Protein AF-A0A8S9BDW7-F1 (afdb_monomer)

Secondary structure (DSSP, 8-state):
--------------------SHHHHHHHHHHHHHHHHHHHHHTTS---PPPPPP----------PPPP---PPPPPPPPPPPPPHHHHHHHHHHHHHHHHHHHHHHHHHHHHHHHHHTT---TTS-HHHHHHHHHHHHHHHHHHHHHIIIIIHHHHTTT-GGG--STT--HHHHHHHHHHHHHHHHHHHHHHHHHTSS---HHHHHHHHHTTHHHHHHHHHHHHHHTSHHHHHHH--HHHHTTS--

Mean predicted aligned error: 14.78 Å

Nearest PDB structures (foldseek):
  8gl3-assembly1_A  TM=3.803E-01  e=4.147E-01  synthetic construct
  8w6e-assembly1_A  TM=3.758E-01  e=6.730E-01  artificial sequences
  8w6f-assembly1_A  TM=3.976E-01  e=1.326E+00  artificial sequences

Solvent-accessible surface area (backbone atoms only — not comparable to full-atom values): 15172 Å² total; per-residue (Å²): 137,83,91,86,83,84,88,86,84,89,83,86,81,87,81,90,72,83,89,82,65,71,76,66,68,62,60,61,50,55,62,55,51,52,53,46,46,50,50,63,64,54,66,79,76,64,84,87,75,79,87,80,82,91,86,83,87,90,87,91,80,92,80,84,92,78,83,85,79,79,82,74,75,82,79,77,76,80,84,75,78,87,72,51,79,68,55,40,51,54,36,24,45,61,17,54,54,49,46,55,56,43,49,54,51,53,52,54,48,49,56,56,50,49,18,28,78,67,70,44,72,60,89,92,47,53,72,70,54,50,46,48,50,55,48,49,50,48,55,51,51,52,52,52,53,48,47,34,65,73,54,47,37,63,58,46,30,76,65,36,73,70,45,30,81,59,102,73,43,15,68,65,67,51,42,50,56,52,36,51,60,29,44,53,57,41,45,53,52,44,50,35,36,72,72,62,80,40,81,86,50,43,67,61,51,40,55,43,44,64,64,23,44,67,54,45,58,50,45,63,49,50,51,32,57,59,36,20,30,82,52,36,57,76,66,46,53,72,73,54,48,75,65,52,93,125

Radius of gyration: 30.37 Å; Cα contacts (8 Å, |Δi|>4): 148; chains: 1; bounding box: 66×52×129 Å

pLDDT: mean 76.82, std 26.73, range [25.77, 98.81]

Foldseek 3Di:
DDDDDDDDDDDDDDDDDDPPDPVVVVVVVVVVLLVVLVVLVCVVPDPDDDDDDDDDDDDDDDDDDDDDDPDDDDDDDDDDDDDDPVLQCLLLVQLVVLLVLLVVLVVLLCQLLVCLVVVHHDPVDDPLRNLVSLLVSLVSVVVVVVCCVVPPLVVCVVFPVLSDDDPPHRPLVVLVVQVVVLSVVLNVVSVCCNVVVDPDDSNSNNSSCVSNVVSSVCNSVVVSVCSHNVNSVVGDDSVVSVVRDD

Sequence (246 aa):
MAELGKEELESVERMDGPASGEAEILGGNEEREEALCDKMKEADLNPKLQPAKEEKPEAEAESKPEPEKKEEAPAADPPLPKLSAADFRVYNSMAEHMNYFHNHFRQTWSTLYTACETNQRPRTLSLRQFIQTGLQFISHLTTHHSIEEAHIFPLLARKMPEFKSGRNAAELLRQHREIHRGMDQFEEYLERCRSGETELQLSVLKTKMDCWGEVLWKHLDQEVRTLGAENMRRYWTIEEMRRMPM

Structure (mmCIF, N/CA/C/O backbone):
data_AF-A0A8S9BDW7-F1
#
_entry.id   AF-A0A8S9BDW7-F1
#
loop_
_atom_site.group_PDB
_atom_site.id
_atom_site.type_symbol
_atom_site.label_atom_id
_atom_site.label_alt_id
_atom_site.label_comp_id
_atom_site.label_asym_id
_atom_site.label_entity_id
_atom_site.label_seq_id
_atom_site.pdbx_PDB_ins_code
_atom_site.Cartn_x
_atom_site.Cartn_y
_atom_site.Cartn_z
_atom_site.occupancy
_atom_site.B_iso_or_equiv
_atom_site.auth_seq_id
_atom_site.auth_comp_id
_atom_site.auth_asym_id
_atom_site.auth_atom_id
_atom_site.pdbx_PDB_model_num
ATOM 1 N N . MET A 1 1 ? -25.251 33.042 74.146 1.00 40.06 1 MET A N 1
ATOM 2 C CA . MET A 1 1 ? -26.376 33.788 73.548 1.00 40.06 1 MET A CA 1
ATOM 3 C C . MET A 1 1 ? -26.790 33.063 72.280 1.00 40.06 1 MET A C 1
ATOM 5 O O . MET A 1 1 ? -25.901 32.723 71.515 1.00 40.06 1 MET A O 1
ATOM 9 N N . ALA A 1 2 ? -28.102 32.877 72.119 1.00 40.53 2 ALA A N 1
ATOM 10 C CA . ALA A 1 2 ? -28.834 32.457 70.918 1.00 40.53 2 ALA A CA 1
ATOM 11 C C . ALA A 1 2 ? -28.734 30.981 70.465 1.00 40.53 2 ALA A C 1
ATOM 13 O O . ALA A 1 2 ? -27.815 30.582 69.757 1.00 40.53 2 ALA A O 1
ATOM 14 N N . GLU A 1 3 ? -29.769 30.218 70.841 1.00 42.72 3 GLU A N 1
ATOM 15 C CA . GLU A 1 3 ? -30.439 29.234 69.978 1.00 42.72 3 GLU A CA 1
ATOM 16 C C . GLU A 1 3 ? -31.058 29.929 68.756 1.00 42.72 3 GLU A C 1
ATOM 18 O O . GLU A 1 3 ? -31.676 30.970 68.945 1.00 42.72 3 GLU A O 1
ATOM 23 N N . LEU A 1 4 ? -30.963 29.320 67.569 1.00 43.25 4 LEU A N 1
ATOM 24 C CA . LEU A 1 4 ? -31.848 29.430 66.389 1.00 43.25 4 LEU A CA 1
ATOM 25 C C . LEU A 1 4 ? -31.392 28.295 65.439 1.00 43.25 4 LEU A C 1
ATOM 27 O O . LEU A 1 4 ? -30.195 28.182 65.204 1.00 43.25 4 LEU A O 1
ATOM 31 N N . GLY A 1 5 ? -32.174 27.394 64.848 1.00 36.81 5 GLY A N 1
ATOM 32 C CA . GLY A 1 5 ? -33.603 27.102 64.793 1.00 36.81 5 GLY A CA 1
ATOM 33 C C . GLY A 1 5 ? -33.753 25.849 63.902 1.00 36.81 5 GLY A C 1
ATOM 34 O O . GLY A 1 5 ? -32.980 25.665 62.961 1.00 36.81 5 GLY A O 1
ATOM 35 N N . LYS A 1 6 ? -34.673 24.949 64.261 1.00 41.00 6 LYS A N 1
ATOM 36 C CA . LYS A 1 6 ? -35.116 23.793 63.461 1.00 41.00 6 LYS A CA 1
ATOM 37 C C . LYS A 1 6 ? -36.274 24.208 62.535 1.00 41.00 6 LYS A C 1
ATOM 39 O O . LYS A 1 6 ? -36.914 25.212 62.822 1.00 41.00 6 LYS A O 1
ATOM 44 N N . GLU A 1 7 ? -36.566 23.327 61.568 1.00 40.03 7 GLU A N 1
ATOM 45 C CA . GLU A 1 7 ? -37.700 23.296 60.607 1.00 40.03 7 GLU A CA 1
ATOM 46 C C . GLU A 1 7 ? -37.388 24.048 59.297 1.00 40.03 7 GLU A C 1
ATOM 48 O O . GLU A 1 7 ? -36.932 25.180 59.325 1.00 40.03 7 GLU A O 1
ATOM 53 N N . GLU A 1 8 ? -37.399 23.415 58.119 1.00 36.22 8 GLU A N 1
ATOM 54 C CA . GLU A 1 8 ? -38.535 22.743 57.471 1.00 36.22 8 GLU A CA 1
ATOM 55 C C . GLU A 1 8 ? -38.118 21.501 56.646 1.00 36.22 8 GLU A C 1
ATOM 57 O O . GLU A 1 8 ? -37.076 21.474 55.989 1.00 36.22 8 GLU A O 1
ATOM 62 N N . LEU A 1 9 ? -38.974 20.478 56.683 1.00 36.84 9 LEU A N 1
ATOM 63 C CA . LEU A 1 9 ? -39.036 19.310 55.797 1.00 36.84 9 LEU A CA 1
ATOM 64 C C . LEU A 1 9 ? -40.291 19.446 54.915 1.00 36.84 9 LEU A C 1
ATOM 66 O O . LEU A 1 9 ? -41.238 20.091 55.345 1.00 36.84 9 LEU A O 1
ATOM 70 N N . GLU A 1 10 ? -40.295 18.728 53.781 1.00 36.06 10 GLU A N 1
ATOM 71 C CA . GLU A 1 10 ? -41.313 18.643 52.703 1.00 36.06 10 GLU A CA 1
ATOM 72 C C . GLU A 1 10 ? -41.067 19.643 51.559 1.00 36.06 10 GLU A C 1
ATOM 74 O O . GLU A 1 10 ? -40.879 20.824 51.780 1.00 36.06 10 GLU A O 1
ATOM 79 N N . SER A 1 11 ? -41.056 19.295 50.273 1.00 35.50 11 SER A N 1
ATOM 80 C CA . SER A 1 11 ? -41.491 18.108 49.533 1.00 35.50 11 SER A CA 1
ATOM 81 C C . SER A 1 11 ? -41.045 18.298 48.072 1.00 35.50 11 SER A C 1
ATOM 83 O O . SER A 1 11 ? -41.257 19.381 47.549 1.00 35.50 11 SER A O 1
ATOM 85 N N . VAL A 1 12 ? -40.464 17.295 47.396 1.00 37.00 12 VAL A N 1
ATOM 86 C CA . VAL A 1 12 ? -40.630 17.102 45.936 1.00 37.00 12 VAL A CA 1
ATOM 87 C C . VAL A 1 12 ? -40.489 15.613 45.624 1.00 37.00 12 VAL A C 1
ATOM 89 O O . VAL A 1 12 ? -39.511 14.954 45.975 1.00 37.00 12 VAL A O 1
ATOM 92 N N . GLU A 1 13 ? -41.538 15.112 44.991 1.00 37.91 13 GLU A N 1
ATOM 93 C CA . GLU A 1 13 ? -41.785 13.749 44.562 1.00 37.91 13 GLU A CA 1
ATOM 94 C C . GLU A 1 13 ? -40.846 13.241 43.457 1.00 37.91 13 GLU A C 1
ATOM 96 O O . GLU A 1 13 ? -40.254 13.986 42.678 1.00 37.91 13 GLU A O 1
ATOM 101 N N . ARG A 1 14 ? -40.802 11.907 43.394 1.00 43.59 14 ARG A N 1
ATOM 102 C CA . ARG A 1 14 ? -40.399 11.039 42.283 1.00 43.59 14 ARG A CA 1
ATOM 103 C C . ARG A 1 14 ? -40.615 11.634 40.886 1.00 43.59 14 ARG A C 1
ATOM 105 O O . ARG A 1 14 ? -41.739 11.959 40.517 1.00 43.59 14 ARG A O 1
ATOM 112 N N . MET A 1 15 ? -39.586 11.515 40.051 1.00 33.28 15 MET A N 1
ATOM 113 C CA . MET A 1 15 ? -39.750 11.255 38.620 1.00 33.28 15 MET A CA 1
ATOM 114 C C . MET A 1 15 ? -38.801 10.124 38.210 1.00 33.28 15 MET A C 1
ATOM 116 O O . MET A 1 15 ? -37.649 10.352 37.858 1.00 33.28 15 MET A O 1
ATOM 120 N N . ASP A 1 16 ? -39.312 8.894 38.289 1.00 42.53 16 ASP A N 1
ATOM 121 C CA . ASP A 1 16 ? -38.873 7.791 37.436 1.00 42.53 16 ASP A CA 1
ATOM 122 C C . ASP A 1 16 ? -39.392 8.080 36.021 1.00 42.53 16 ASP A C 1
ATOM 124 O O . ASP A 1 16 ? -40.603 8.109 35.790 1.00 42.53 16 ASP A O 1
ATOM 128 N N . GLY A 1 17 ? -38.482 8.304 35.078 1.00 37.12 17 GLY A N 1
ATOM 129 C CA . GLY A 1 17 ? -38.770 8.343 33.647 1.00 37.12 17 GLY A CA 1
ATOM 130 C C . GLY A 1 17 ? -37.712 7.519 32.911 1.00 37.12 17 GLY A C 1
ATOM 131 O O . GLY A 1 17 ? -36.525 7.710 33.181 1.00 37.12 17 GLY A O 1
ATOM 132 N N . PRO A 1 18 ? -38.086 6.580 32.023 1.00 37.34 18 PRO A N 1
ATOM 133 C CA . PRO A 1 18 ? -37.111 5.750 31.334 1.00 37.34 18 PRO A CA 1
ATOM 134 C C . PRO A 1 18 ? -36.365 6.580 30.284 1.00 37.34 18 PRO A C 1
ATOM 136 O O . PRO A 1 18 ? -36.976 7.258 29.459 1.00 37.34 18 PRO A O 1
ATOM 139 N N . ALA A 1 19 ? -35.035 6.493 30.297 1.00 38.06 19 ALA A N 1
ATOM 140 C CA . ALA A 1 19 ? -34.171 6.983 29.231 1.00 38.06 19 ALA A CA 1
ATOM 141 C C . ALA A 1 19 ? -34.337 6.098 27.980 1.00 38.06 19 ALA A C 1
ATOM 143 O O . ALA A 1 19 ? -33.530 5.216 27.702 1.00 38.06 19 ALA A O 1
ATOM 144 N N . SER A 1 20 ? -35.420 6.298 27.233 1.00 46.03 20 SER A N 1
ATOM 145 C CA . SER A 1 20 ? -35.563 5.784 25.871 1.00 46.03 20 SER A CA 1
ATOM 146 C C . SER A 1 20 ? -35.030 6.842 24.905 1.00 46.03 20 SER A C 1
AT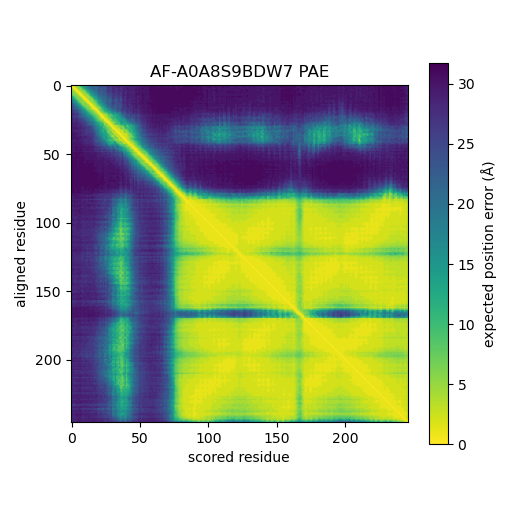OM 148 O O . SER A 1 20 ? -35.738 7.794 24.582 1.00 46.03 20 SER A O 1
ATOM 150 N N . GLY A 1 21 ? -33.769 6.717 24.488 1.00 42.12 21 GLY A N 1
ATOM 151 C CA . GLY A 1 21 ? -33.204 7.617 23.476 1.00 42.12 21 GLY A CA 1
ATOM 152 C C . GLY A 1 21 ? -31.784 7.305 23.006 1.00 42.12 21 GLY A C 1
ATOM 153 O O . GLY A 1 21 ? -31.431 7.675 21.894 1.00 42.12 21 GLY A O 1
ATOM 154 N N . GLU A 1 22 ? -30.968 6.589 23.786 1.00 39.72 22 GLU A N 1
ATOM 155 C CA . GLU A 1 22 ? -29.562 6.356 23.400 1.00 39.72 22 GLU A CA 1
ATOM 156 C C . GLU A 1 22 ? -29.353 5.129 22.494 1.00 39.72 22 GLU A C 1
ATOM 158 O O . GLU A 1 22 ? -28.385 5.082 21.740 1.00 39.72 22 GLU A O 1
ATOM 163 N N . ALA A 1 23 ? -30.283 4.168 22.484 1.00 34.78 23 ALA A N 1
ATOM 164 C CA . ALA A 1 23 ? -30.160 2.960 21.659 1.00 34.78 23 ALA A CA 1
ATOM 165 C C . ALA A 1 23 ? -30.497 3.178 20.167 1.00 34.78 23 ALA A C 1
ATOM 167 O O . ALA A 1 23 ? -30.028 2.424 19.321 1.00 34.78 23 ALA A O 1
ATOM 168 N N . GLU A 1 24 ? -31.270 4.213 19.821 1.00 35.66 24 GLU A N 1
ATOM 169 C CA . GLU A 1 24 ? -31.705 4.469 18.434 1.00 35.66 24 GLU A CA 1
ATOM 170 C C . GLU A 1 24 ? -30.691 5.294 17.620 1.00 35.66 24 GLU A C 1
ATOM 172 O O . GLU A 1 24 ? -30.659 5.211 16.395 1.00 35.66 24 GLU A O 1
ATOM 177 N N . ILE A 1 25 ? -29.809 6.050 18.283 1.00 37.16 25 ILE A N 1
ATOM 178 C CA . ILE A 1 25 ? -28.808 6.903 17.616 1.00 37.16 25 ILE A CA 1
ATOM 179 C C . ILE A 1 25 ? -27.564 6.095 17.200 1.00 37.16 25 ILE A C 1
ATOM 181 O O . ILE A 1 25 ? -26.888 6.451 16.236 1.00 37.16 25 ILE A O 1
ATOM 185 N N . LEU A 1 26 ? -27.283 4.974 17.875 1.00 41.50 26 LEU A N 1
ATOM 186 C CA . LEU A 1 26 ? -26.144 4.105 17.556 1.00 41.50 26 LEU A CA 1
ATOM 187 C C . LEU A 1 26 ? -26.423 3.153 16.380 1.00 41.50 26 LEU A C 1
ATOM 189 O O . LEU A 1 26 ? -25.503 2.865 15.621 1.00 41.50 26 LEU A O 1
ATOM 193 N N . GLY A 1 27 ? -27.679 2.744 16.164 1.00 34.16 27 GLY A N 1
ATOM 194 C CA . GLY A 1 27 ? -28.055 1.884 15.031 1.00 34.16 27 GLY A CA 1
ATOM 195 C C . GLY A 1 27 ? -28.064 2.598 13.672 1.00 34.16 27 GLY A C 1
ATOM 196 O O . GLY A 1 27 ? -27.835 1.976 12.642 1.00 34.16 27 GLY A O 1
ATOM 197 N N . GLY A 1 28 ? -28.262 3.922 13.651 1.00 34.50 28 GLY A N 1
ATOM 198 C CA . GLY A 1 28 ? -28.357 4.698 12.405 1.00 34.50 28 GLY A CA 1
ATOM 199 C C . GLY A 1 28 ? -27.023 4.985 11.698 1.00 34.50 28 GLY A C 1
ATOM 200 O O . GLY A 1 28 ? -27.026 5.420 10.545 1.00 34.50 28 GLY A O 1
ATOM 201 N N . ASN A 1 29 ? -25.881 4.768 12.361 1.00 48.62 29 ASN A N 1
ATOM 202 C CA . ASN A 1 29 ? -24.562 4.975 11.752 1.00 48.62 29 ASN A CA 1
ATOM 203 C C . ASN A 1 29 ? -24.053 3.732 11.014 1.00 48.62 29 ASN A C 1
ATOM 205 O O . ASN A 1 29 ? -23.409 3.889 9.981 1.00 48.62 29 ASN A O 1
ATOM 209 N N . GLU A 1 30 ? -24.368 2.522 11.480 1.00 44.12 30 GLU A N 1
ATOM 210 C CA . GLU A 1 30 ? -23.884 1.283 10.853 1.00 44.12 30 GLU A CA 1
ATOM 211 C C . GLU A 1 30 ? -24.427 1.124 9.424 1.00 44.12 30 GLU A C 1
ATOM 213 O O . GLU A 1 30 ? -23.643 0.958 8.490 1.00 44.12 30 GLU A O 1
ATOM 218 N N . GLU A 1 31 ? -25.733 1.332 9.212 1.00 44.56 31 GLU A N 1
ATOM 219 C CA . GLU A 1 31 ? -26.346 1.279 7.872 1.00 44.56 31 GLU A CA 1
ATOM 220 C C . GLU A 1 31 ? -25.812 2.378 6.936 1.00 44.56 31 GLU A C 1
ATOM 222 O O . GLU A 1 31 ? -25.672 2.180 5.727 1.00 44.56 31 GLU A O 1
ATOM 227 N N . ARG A 1 32 ? -25.477 3.556 7.479 1.00 52.22 32 ARG A N 1
ATOM 228 C CA . ARG A 1 32 ? -24.933 4.680 6.702 1.00 52.22 32 ARG A CA 1
ATOM 229 C C . ARG A 1 32 ? -23.488 4.434 6.270 1.00 52.22 32 ARG A C 1
ATOM 231 O O . ARG A 1 32 ? -23.096 4.893 5.195 1.00 52.22 32 ARG A O 1
ATOM 238 N N . GLU A 1 33 ? -22.705 3.747 7.096 1.00 46.78 33 GLU A N 1
ATOM 239 C CA . GLU A 1 33 ? -21.313 3.404 6.815 1.00 46.78 33 GLU A CA 1
ATOM 240 C C . GLU A 1 33 ? -21.181 2.185 5.895 1.00 46.78 33 GLU A C 1
ATOM 242 O O . GLU A 1 33 ? -20.358 2.211 4.976 1.00 46.78 33 GLU A O 1
ATOM 247 N N . GLU A 1 34 ? -22.031 1.172 6.066 1.00 50.59 34 GLU A N 1
ATOM 248 C CA . GLU A 1 34 ? -22.140 0.029 5.151 1.00 50.59 34 GLU A CA 1
ATOM 249 C C . GLU A 1 34 ? -22.597 0.491 3.758 1.00 50.59 34 GLU A C 1
ATOM 251 O O . GLU A 1 34 ? -21.939 0.202 2.756 1.00 50.59 34 GLU A O 1
ATOM 256 N N . ALA A 1 35 ? -23.606 1.369 3.692 1.00 54.62 35 ALA A N 1
ATOM 257 C CA . ALA A 1 35 ? -24.022 2.005 2.443 1.00 54.62 35 ALA A CA 1
ATOM 258 C C . ALA A 1 35 ? -22.928 2.888 1.811 1.00 54.62 35 ALA A C 1
ATOM 260 O O . ALA A 1 35 ? -22.984 3.164 0.612 1.00 54.62 35 ALA A O 1
ATOM 261 N N . LEU A 1 36 ? -21.943 3.370 2.579 1.00 54.72 36 LEU A N 1
ATOM 262 C CA . LEU A 1 36 ? -20.800 4.115 2.039 1.00 54.72 36 LEU A CA 1
ATOM 263 C C . LEU A 1 36 ? -19.772 3.176 1.393 1.00 54.72 36 LEU A C 1
ATOM 265 O O . LEU A 1 36 ? -19.295 3.471 0.297 1.00 54.72 36 LEU A O 1
ATOM 269 N N . CYS A 1 37 ? -19.479 2.043 2.041 1.00 53.91 37 CYS A N 1
ATOM 270 C CA . CYS A 1 37 ? -18.654 0.966 1.489 1.00 53.91 37 CYS A CA 1
ATOM 271 C C . CYS A 1 37 ? -19.254 0.434 0.176 1.00 53.91 37 CYS A C 1
ATOM 273 O O . CYS A 1 37 ? -18.555 0.313 -0.831 1.00 53.91 37 CYS A O 1
ATOM 275 N N . ASP A 1 38 ? -20.569 0.218 0.136 1.00 56.59 38 ASP A N 1
ATOM 276 C CA . ASP A 1 38 ? -21.243 -0.255 -1.074 1.00 56.59 38 ASP A CA 1
ATOM 277 C C . ASP A 1 38 ? -21.344 0.822 -2.165 1.00 56.59 38 ASP A C 1
ATOM 279 O O . ASP A 1 38 ? -21.160 0.520 -3.345 1.00 56.59 38 ASP A O 1
ATOM 283 N N . LYS A 1 39 ? -21.486 2.107 -1.809 1.00 57.72 39 LYS A N 1
ATOM 284 C CA . LYS A 1 39 ? -21.365 3.214 -2.780 1.00 57.72 39 LYS A CA 1
ATOM 285 C C . LYS A 1 39 ? -19.985 3.287 -3.437 1.00 57.72 39 LYS A C 1
ATOM 287 O O . LYS A 1 39 ? -19.899 3.729 -4.584 1.00 57.72 39 LYS A O 1
ATOM 292 N N . MET A 1 40 ? -18.916 2.866 -2.754 1.00 54.16 40 MET A N 1
ATOM 293 C CA . MET A 1 40 ? -17.582 2.767 -3.363 1.00 54.16 40 MET A CA 1
ATOM 294 C C . MET A 1 40 ? -17.520 1.650 -4.410 1.00 54.16 40 MET A C 1
ATOM 296 O O . MET A 1 40 ? -16.885 1.844 -5.443 1.00 54.16 40 MET A O 1
ATOM 300 N N . LYS A 1 41 ? -18.229 0.534 -4.194 1.00 52.09 41 LYS A N 1
ATOM 301 C CA . LYS A 1 41 ? -18.334 -0.567 -5.166 1.00 52.09 41 LYS A CA 1
ATOM 302 C C . LYS A 1 41 ? -19.201 -0.196 -6.376 1.00 52.09 41 LYS A C 1
ATOM 304 O O . LYS A 1 41 ? -18.867 -0.557 -7.500 1.00 52.09 41 LYS A O 1
ATOM 309 N N . GLU A 1 42 ? -20.292 0.551 -6.181 1.00 42.31 42 GLU A N 1
ATOM 310 C CA . GLU A 1 42 ? -21.210 0.914 -7.276 1.00 42.31 42 GLU A CA 1
ATOM 311 C C . GLU A 1 42 ? -20.705 2.051 -8.183 1.00 42.31 42 GLU A C 1
ATOM 313 O O . GLU A 1 42 ? -21.085 2.125 -9.355 1.00 42.31 42 GLU A O 1
ATOM 318 N N . ALA A 1 43 ? -19.826 2.930 -7.690 1.00 46.31 43 ALA A N 1
ATOM 319 C CA . ALA A 1 43 ? -19.304 4.054 -8.472 1.00 46.31 43 ALA A CA 1
ATOM 320 C C . ALA A 1 43 ? -18.433 3.634 -9.680 1.00 46.31 43 ALA A C 1
ATOM 322 O O . ALA A 1 43 ? -18.221 4.452 -10.578 1.00 46.31 43 ALA A O 1
ATOM 323 N N . ASP A 1 44 ? -17.975 2.378 -9.744 1.00 46.31 44 ASP A N 1
ATOM 324 C CA . ASP A 1 44 ? -17.178 1.828 -10.855 1.00 46.31 44 ASP A CA 1
ATOM 325 C C . ASP A 1 44 ? -18.039 1.233 -11.999 1.00 46.31 44 ASP A C 1
ATOM 327 O O . ASP A 1 44 ? -17.518 0.899 -13.062 1.00 46.31 44 ASP A O 1
ATOM 331 N N . LEU A 1 45 ? -19.371 1.149 -11.844 1.00 37.72 45 LEU A N 1
ATOM 332 C CA . LEU A 1 45 ? -20.268 0.526 -12.836 1.00 37.72 45 LEU A CA 1
ATOM 333 C C . LEU A 1 45 ? -21.009 1.504 -13.766 1.00 37.72 45 LEU A C 1
ATOM 335 O O . LEU A 1 45 ? -21.765 1.056 -14.628 1.00 37.72 45 LEU A O 1
ATOM 339 N N . ASN A 1 46 ? -20.819 2.824 -13.647 1.00 33.47 46 ASN A N 1
ATOM 340 C CA . ASN A 1 46 ? -21.623 3.781 -14.421 1.00 33.47 46 ASN A CA 1
ATOM 341 C C . ASN A 1 46 ? -20.819 4.894 -15.114 1.00 33.47 46 ASN A C 1
ATOM 343 O O . ASN A 1 46 ? -20.819 6.043 -14.657 1.00 33.47 46 ASN A O 1
ATOM 347 N N . PRO A 1 47 ? -20.209 4.629 -16.283 1.00 37.28 47 PRO A N 1
ATOM 348 C CA . PRO A 1 47 ? -19.907 5.694 -17.218 1.00 37.28 47 PRO A CA 1
ATOM 349 C C . PRO A 1 47 ? -21.216 6.093 -17.917 1.00 37.28 47 PRO A C 1
ATOM 351 O O . PRO A 1 47 ? -21.647 5.457 -18.877 1.00 37.28 47 PRO A O 1
ATOM 354 N N . LYS A 1 48 ? -21.868 7.160 -17.440 1.00 31.45 48 LYS A N 1
ATOM 355 C CA . LYS A 1 48 ? -23.021 7.767 -18.126 1.00 31.45 48 LYS A CA 1
ATOM 356 C C . LYS A 1 48 ? -22.608 8.243 -19.526 1.00 31.45 48 LYS A C 1
ATOM 358 O O . LYS A 1 48 ? -22.088 9.346 -19.680 1.00 31.45 48 LYS A O 1
ATOM 363 N N . LEU A 1 49 ? -22.878 7.428 -20.544 1.00 30.94 49 LEU A N 1
ATOM 364 C CA . LEU A 1 49 ? -22.899 7.833 -21.947 1.00 30.94 49 LEU A CA 1
ATOM 365 C C . LEU A 1 49 ? -24.304 8.351 -22.286 1.00 30.94 49 LEU A C 1
ATOM 367 O O . LEU A 1 49 ? -25.297 7.651 -22.107 1.00 30.94 49 LEU A O 1
ATOM 371 N N . GLN A 1 50 ? -24.387 9.588 -22.770 1.00 28.72 50 GLN A N 1
ATOM 372 C CA . GLN A 1 50 ? -25.605 10.134 -23.372 1.00 28.72 50 GLN A CA 1
ATOM 373 C C . GLN A 1 50 ? -25.719 9.630 -24.824 1.00 28.72 50 GLN A C 1
ATOM 375 O O . GLN A 1 50 ? -24.696 9.591 -25.512 1.00 28.72 50 GLN A O 1
ATOM 380 N N . PRO A 1 51 ? -26.916 9.264 -25.323 1.00 28.75 51 PRO A N 1
ATOM 381 C CA . PRO A 1 51 ? -27.073 8.801 -26.696 1.00 28.75 51 PRO A CA 1
ATOM 382 C C . PRO A 1 51 ? -27.141 9.993 -27.660 1.00 28.75 51 PRO A C 1
ATOM 384 O O . PRO A 1 51 ? -27.958 10.902 -27.500 1.00 28.75 51 PRO A O 1
ATOM 387 N N . ALA A 1 52 ? -26.272 9.988 -28.672 1.00 30.48 52 ALA A N 1
ATOM 388 C CA . ALA A 1 52 ? -26.374 10.883 -29.817 1.00 30.48 52 ALA A CA 1
ATOM 389 C C . ALA A 1 52 ? -27.392 10.330 -30.827 1.00 30.48 52 ALA A C 1
ATOM 391 O O . ALA A 1 52 ? -27.496 9.124 -31.037 1.00 30.48 52 ALA A O 1
ATOM 392 N N . LYS A 1 53 ? -28.157 11.265 -31.389 1.00 29.86 53 LYS A N 1
ATOM 393 C CA . LYS A 1 53 ? -29.376 11.113 -32.187 1.00 29.86 53 LYS A CA 1
ATOM 394 C C . LYS A 1 53 ? -29.207 10.309 -33.480 1.00 29.86 53 LYS A C 1
ATOM 396 O O . LYS A 1 53 ? -28.178 10.378 -34.144 1.00 29.86 53 LYS A O 1
ATOM 401 N N . GLU A 1 54 ? -30.293 9.626 -33.830 1.00 26.70 54 GLU A N 1
ATOM 402 C CA . GLU A 1 54 ? -30.572 8.994 -35.118 1.00 26.70 54 GLU A CA 1
ATOM 403 C C . GLU A 1 54 ? -30.771 10.039 -36.227 1.00 26.70 54 GLU A C 1
ATOM 405 O O . GLU A 1 54 ? -31.525 10.990 -36.040 1.00 26.70 54 GLU A O 1
ATOM 410 N N . GLU A 1 55 ? -30.167 9.806 -37.394 1.00 25.77 55 GLU A N 1
ATOM 411 C CA . GLU A 1 55 ? -30.656 10.272 -38.697 1.00 25.77 55 GLU A CA 1
ATOM 412 C C . GLU A 1 55 ? -30.229 9.265 -39.792 1.00 25.77 55 GLU A C 1
ATOM 414 O O . GLU A 1 55 ? -29.085 8.814 -39.854 1.00 25.77 55 GLU A O 1
ATOM 419 N N . LYS A 1 56 ? -31.188 8.891 -40.639 1.00 26.52 56 LYS A N 1
ATOM 420 C CA . LYS A 1 56 ? -31.103 8.165 -41.927 1.00 26.52 56 LYS A CA 1
ATOM 421 C C . LYS A 1 56 ? -32.238 8.735 -42.808 1.00 26.52 56 LYS A C 1
ATOM 423 O O . LYS A 1 56 ? -33.149 9.319 -42.214 1.00 26.52 56 LYS A O 1
ATOM 428 N N . PRO A 1 57 ? -32.317 8.500 -44.140 1.00 43.94 57 PRO A N 1
ATOM 429 C CA . PRO A 1 57 ? -31.504 7.663 -45.050 1.00 43.94 57 PRO A CA 1
ATOM 430 C C . PRO A 1 57 ? -31.018 8.489 -46.288 1.00 43.94 57 PRO A C 1
ATOM 432 O O . PRO A 1 57 ? -31.197 9.698 -46.306 1.00 43.94 57 PRO A O 1
ATOM 435 N N . GLU A 1 58 ? -30.258 8.013 -47.282 1.00 25.78 58 GLU A N 1
ATOM 436 C CA . GLU A 1 58 ? -30.578 7.052 -48.356 1.00 25.78 58 GLU A CA 1
ATOM 437 C C . GLU A 1 58 ? -29.348 6.835 -49.270 1.00 25.78 58 GLU A C 1
ATOM 439 O O . GLU A 1 58 ? -28.500 7.719 -49.388 1.00 25.78 58 GLU A O 1
ATOM 444 N N . ALA A 1 59 ? -29.352 5.684 -49.961 1.00 29.11 59 ALA A N 1
ATOM 445 C CA . ALA A 1 59 ? -28.911 5.421 -51.344 1.00 29.11 59 ALA A CA 1
ATOM 446 C C . ALA A 1 59 ? -27.967 4.211 -51.492 1.00 29.11 59 ALA A C 1
ATOM 448 O O . ALA A 1 59 ? -26.857 4.164 -50.965 1.00 29.11 59 ALA A O 1
ATOM 449 N N . GLU A 1 60 ? -28.476 3.229 -52.235 1.00 30.27 60 GLU A N 1
ATOM 450 C CA . GLU A 1 60 ? -27.879 1.953 -52.619 1.00 30.27 60 GLU A CA 1
ATOM 451 C C . GLU A 1 60 ? -26.749 2.113 -53.648 1.00 30.27 60 GLU A C 1
ATOM 453 O O . GLU A 1 60 ? -26.856 2.912 -54.578 1.00 30.27 60 GLU A O 1
ATOM 458 N N . ALA A 1 61 ? -25.721 1.265 -53.546 1.00 29.56 61 ALA A N 1
ATOM 459 C CA . ALA A 1 61 ? -24.976 0.748 -54.695 1.00 29.56 61 ALA A CA 1
ATOM 460 C C . ALA A 1 61 ? -24.226 -0.536 -54.294 1.00 29.56 61 ALA A C 1
ATOM 462 O O . ALA A 1 61 ? -23.374 -0.533 -53.407 1.00 29.56 61 ALA A O 1
ATOM 463 N N . GLU A 1 62 ? -24.566 -1.641 -54.954 1.00 31.81 62 GLU A N 1
ATOM 464 C CA . GLU A 1 62 ? -23.938 -2.957 -54.823 1.00 31.81 62 GLU A CA 1
ATOM 465 C C . GLU A 1 62 ? -22.473 -2.957 -55.302 1.00 31.81 62 GLU A C 1
ATOM 467 O O . GLU A 1 62 ? -22.184 -2.495 -56.406 1.00 31.81 62 GLU A O 1
ATOM 472 N N . SER A 1 63 ? -21.554 -3.589 -54.555 1.00 30.03 63 SER A N 1
ATOM 473 C CA . SER A 1 63 ? -20.419 -4.310 -55.160 1.00 30.03 63 SER A CA 1
ATOM 474 C C . SER A 1 63 ? -19.809 -5.381 -54.229 1.00 30.03 63 SER A C 1
ATOM 476 O O . SER A 1 63 ? -19.574 -5.150 -53.051 1.00 30.03 63 SER A O 1
ATOM 478 N N . LYS A 1 64 ? -19.640 -6.567 -54.834 1.00 32.91 64 LYS A N 1
ATOM 479 C CA . LYS A 1 64 ? -18.983 -7.861 -54.511 1.00 32.91 64 LYS A CA 1
ATOM 480 C C . LYS A 1 64 ? -18.056 -8.020 -53.273 1.00 32.91 64 LYS A C 1
ATOM 482 O O . LYS A 1 64 ? -17.350 -7.087 -52.916 1.00 32.91 64 LYS A O 1
ATOM 487 N N . PRO A 1 65 ? -17.948 -9.249 -52.706 1.00 32.56 65 PRO A N 1
ATOM 488 C CA . PRO A 1 65 ? -17.144 -9.523 -51.514 1.00 32.56 65 PRO A CA 1
ATOM 489 C C . PRO A 1 65 ? -15.661 -9.780 -51.844 1.00 32.56 65 PRO A C 1
ATOM 491 O O . PRO A 1 65 ? -15.342 -10.589 -52.718 1.00 32.56 65 PRO A O 1
ATOM 494 N N . GLU A 1 66 ? -14.763 -9.130 -51.104 1.00 33.25 66 GLU A N 1
ATOM 495 C CA . GLU A 1 66 ? -13.336 -9.473 -50.981 1.00 33.25 66 GLU A CA 1
ATOM 496 C C . GLU A 1 66 ? -13.089 -10.230 -49.659 1.00 33.25 66 GLU A C 1
ATOM 498 O O . GLU A 1 66 ? -13.850 -10.059 -48.704 1.00 33.25 66 GLU A O 1
ATOM 503 N N . PRO A 1 67 ? -12.073 -11.112 -49.593 1.00 37.56 67 PRO A N 1
ATOM 504 C CA . PRO A 1 67 ? -11.977 -12.141 -48.565 1.00 37.56 67 PRO A CA 1
ATOM 505 C C . PRO A 1 67 ? -11.474 -11.604 -47.219 1.00 37.56 67 PRO A C 1
ATOM 507 O O . PRO A 1 67 ? -10.568 -10.774 -47.145 1.00 37.56 67 PRO A O 1
ATOM 510 N N . GLU A 1 68 ? -12.045 -12.156 -46.150 1.00 33.62 68 GLU A N 1
ATOM 511 C CA . GLU A 1 68 ? -11.702 -11.909 -44.751 1.00 33.62 68 GLU A CA 1
ATOM 512 C C . GLU A 1 68 ? -10.202 -12.118 -44.477 1.00 33.62 68 GLU A C 1
ATOM 514 O O . GLU A 1 68 ? -9.663 -13.225 -44.577 1.00 33.62 68 GLU A O 1
ATOM 519 N N . LYS A 1 69 ? -9.521 -11.042 -44.064 1.00 33.25 69 LYS A N 1
ATOM 520 C CA . LYS A 1 69 ? -8.238 -11.130 -43.361 1.00 33.25 69 LYS A CA 1
ATOM 521 C C . LYS A 1 69 ? -8.500 -11.703 -41.971 1.00 33.25 69 LYS A C 1
ATOM 523 O O . LYS A 1 69 ? -9.078 -11.029 -41.125 1.00 33.25 69 LYS A O 1
ATOM 528 N N . LYS A 1 70 ? -8.033 -12.929 -41.733 1.00 34.47 70 LYS A N 1
ATOM 529 C CA . LYS A 1 70 ? -7.822 -13.457 -40.382 1.00 34.47 70 LYS A CA 1
ATOM 530 C C . LYS A 1 70 ? -6.919 -12.493 -39.611 1.00 34.47 70 LYS A C 1
ATOM 532 O O . LYS A 1 70 ? -5.778 -12.275 -40.014 1.00 34.47 70 LYS A O 1
ATOM 537 N N . GLU A 1 71 ? -7.428 -11.936 -38.520 1.00 36.28 71 GLU A N 1
ATOM 538 C CA . GLU A 1 71 ? -6.603 -11.313 -37.488 1.00 36.28 71 GLU A CA 1
ATOM 539 C C . GLU A 1 71 ? -5.724 -12.400 -36.858 1.00 36.28 71 GLU A C 1
ATOM 541 O O . GLU A 1 71 ? -6.201 -13.297 -36.161 1.00 36.28 71 GLU A O 1
ATOM 546 N N . GLU A 1 72 ? -4.428 -12.355 -37.159 1.00 36.84 72 GLU A N 1
ATOM 547 C CA . GLU A 1 72 ? -3.415 -13.096 -36.418 1.00 36.84 72 GLU A CA 1
ATOM 548 C C . GLU A 1 72 ? -3.251 -12.455 -35.035 1.00 36.84 72 GLU A C 1
ATOM 550 O O . GLU A 1 72 ? -2.982 -11.259 -34.909 1.00 36.84 72 GLU A O 1
ATOM 555 N N . ALA A 1 73 ? -3.413 -13.267 -33.989 1.00 39.81 73 ALA A N 1
ATOM 556 C CA . ALA A 1 73 ? -3.023 -12.914 -32.630 1.00 39.81 73 ALA A CA 1
ATOM 557 C C . ALA A 1 73 ? -1.531 -12.512 -32.592 1.00 39.81 73 ALA A C 1
ATOM 559 O O . ALA A 1 73 ? -0.732 -13.098 -33.329 1.00 39.81 73 ALA A O 1
ATOM 560 N N . PRO A 1 74 ? -1.122 -11.544 -31.749 1.00 44.56 74 PRO A N 1
ATOM 561 C CA . PRO A 1 74 ? 0.254 -11.069 -31.734 1.00 44.56 74 PRO A CA 1
ATOM 562 C C . PRO A 1 74 ? 1.201 -12.211 -31.353 1.00 44.56 74 PRO A C 1
ATOM 564 O O . PRO A 1 74 ? 0.996 -12.904 -30.354 1.00 44.56 74 PRO A O 1
ATOM 567 N N . ALA A 1 75 ? 2.229 -12.409 -32.179 1.00 43.56 75 ALA A N 1
ATOM 568 C CA . ALA A 1 75 ? 3.276 -13.394 -31.962 1.00 43.56 75 ALA A CA 1
ATOM 569 C C . ALA A 1 75 ? 3.927 -13.182 -30.586 1.00 43.56 75 ALA A C 1
ATOM 571 O O . ALA A 1 75 ? 4.368 -12.080 -30.264 1.00 43.56 75 ALA A O 1
ATOM 572 N N . ALA A 1 76 ? 3.977 -14.241 -29.777 1.00 53.50 76 ALA A N 1
ATOM 573 C CA . ALA A 1 76 ? 4.719 -14.238 -28.526 1.00 53.50 76 ALA A CA 1
ATOM 574 C C . ALA A 1 76 ? 6.209 -13.996 -28.814 1.00 53.50 76 ALA A C 1
ATOM 576 O O . ALA A 1 76 ? 6.787 -14.660 -29.680 1.00 53.50 76 ALA A O 1
ATOM 577 N N . ASP A 1 77 ? 6.815 -13.051 -28.091 1.00 60.94 77 ASP A N 1
ATOM 578 C CA . ASP A 1 77 ? 8.243 -12.752 -28.195 1.00 60.94 77 ASP A CA 1
ATOM 579 C C . ASP A 1 77 ? 9.084 -14.034 -28.017 1.00 60.94 77 ASP A C 1
ATOM 581 O O . ASP A 1 77 ? 8.745 -14.888 -27.186 1.00 60.94 77 ASP A O 1
ATOM 585 N N . PRO A 1 78 ? 10.192 -14.196 -28.768 1.00 63.50 78 PRO A N 1
ATOM 586 C CA . PRO A 1 78 ? 11.066 -15.353 -28.623 1.00 63.50 78 PRO A CA 1
ATOM 587 C C . PRO A 1 78 ? 11.579 -15.474 -27.176 1.00 63.50 78 PRO A C 1
ATOM 589 O O . PRO A 1 78 ? 11.861 -14.460 -26.531 1.00 63.50 78 PRO A O 1
ATOM 592 N N . PRO A 1 79 ? 11.726 -16.705 -26.647 1.00 68.56 79 PRO A N 1
ATOM 593 C CA . PRO A 1 79 ? 12.073 -16.918 -25.248 1.00 68.56 79 PRO A CA 1
ATOM 594 C C . PRO A 1 79 ? 13.443 -16.312 -24.934 1.00 68.56 79 PRO A C 1
ATOM 596 O O . PRO A 1 79 ? 14.450 -16.645 -25.564 1.00 68.56 79 PRO A O 1
ATOM 599 N N . LEU A 1 80 ? 13.477 -15.421 -23.940 1.00 74.56 80 LEU A N 1
ATOM 600 C CA . LEU A 1 80 ? 14.711 -14.785 -23.496 1.00 74.56 80 LEU A CA 1
ATOM 601 C C . LEU A 1 80 ? 15.692 -15.839 -22.932 1.00 74.56 80 LEU A C 1
ATOM 603 O O . LEU A 1 80 ? 15.257 -16.827 -22.330 1.00 74.56 80 LEU A O 1
ATOM 607 N N . PRO A 1 81 ? 17.020 -15.644 -23.068 1.00 80.81 81 PRO A N 1
ATOM 608 C CA . PRO A 1 81 ? 18.020 -16.574 -22.537 1.00 80.81 81 PRO A CA 1
ATOM 609 C C . PRO A 1 81 ? 17.833 -16.840 -21.037 1.00 80.81 81 PRO A C 1
ATOM 611 O O . PRO A 1 81 ? 17.345 -15.982 -20.307 1.00 80.81 81 PRO A O 1
ATOM 614 N N . LYS A 1 82 ? 18.249 -17.997 -20.517 1.00 84.44 82 LYS A N 1
ATOM 615 C CA . LYS A 1 82 ? 18.184 -18.226 -19.062 1.00 84.44 82 LYS A CA 1
ATOM 616 C C . LYS A 1 82 ? 19.099 -17.237 -18.328 1.00 84.44 82 LYS A C 1
ATOM 618 O O . LYS A 1 82 ? 20.251 -17.072 -18.722 1.00 84.44 82 LYS A O 1
ATOM 623 N N . LEU A 1 83 ? 18.590 -16.594 -17.275 1.00 87.81 83 LEU A N 1
ATOM 624 C CA . LEU A 1 83 ? 19.385 -15.692 -16.439 1.00 87.81 83 LEU A CA 1
ATOM 625 C C . LEU A 1 83 ? 20.385 -16.480 -15.591 1.00 87.81 83 LEU A C 1
ATOM 627 O O . LEU A 1 83 ? 20.073 -17.556 -15.076 1.00 87.81 83 LEU A O 1
ATOM 631 N N . SER A 1 84 ? 21.580 -15.916 -15.407 1.00 92.44 84 SER A N 1
ATOM 632 C CA . SER A 1 84 ? 22.468 -16.375 -14.345 1.00 92.44 84 SER A CA 1
ATOM 633 C C . SER A 1 84 ? 21.863 -16.031 -12.978 1.00 92.44 84 SER A C 1
ATOM 635 O O . SER A 1 84 ? 21.069 -15.098 -12.849 1.00 92.44 84 SER A O 1
ATOM 637 N N . ALA A 1 85 ? 22.263 -16.746 -11.925 1.00 92.94 85 ALA A N 1
ATOM 638 C CA . ALA A 1 85 ? 21.786 -16.452 -10.572 1.00 92.94 85 ALA A CA 1
ATOM 639 C C . ALA A 1 85 ? 22.190 -15.047 -10.081 1.00 92.94 85 ALA A C 1
ATOM 641 O O . ALA A 1 85 ? 21.523 -14.491 -9.210 1.00 92.94 85 ALA A O 1
ATOM 642 N N . ALA A 1 86 ? 23.283 -14.484 -10.608 1.00 93.12 86 ALA A N 1
ATOM 643 C CA . ALA A 1 86 ? 23.709 -13.123 -10.294 1.00 93.12 86 ALA A CA 1
ATOM 644 C C . ALA A 1 86 ? 22.815 -12.092 -10.993 1.00 93.12 86 ALA A C 1
ATOM 646 O O . ALA A 1 86 ? 22.328 -11.168 -10.346 1.00 93.12 86 ALA A O 1
ATOM 647 N N . ASP A 1 87 ? 22.540 -12.287 -12.284 1.00 94.75 87 ASP A N 1
ATOM 648 C CA . ASP A 1 87 ? 21.703 -11.366 -13.056 1.00 94.75 87 ASP A CA 1
ATOM 649 C C . ASP A 1 87 ? 20.254 -11.405 -12.580 1.00 94.75 87 ASP A C 1
ATOM 651 O O . ASP A 1 87 ? 19.624 -10.357 -12.463 1.00 94.75 87 ASP A O 1
ATOM 655 N N . PHE A 1 88 ? 19.745 -12.591 -12.225 1.00 96.06 88 PHE A N 1
ATOM 656 C CA . PHE A 1 88 ? 18.411 -12.735 -11.647 1.00 96.06 88 PHE A CA 1
ATOM 657 C C . PHE A 1 88 ? 18.233 -11.839 -10.422 1.00 96.06 88 PHE A C 1
ATOM 659 O O . PHE A 1 88 ? 17.261 -11.099 -10.363 1.00 96.06 88 PHE A O 1
ATOM 666 N N . ARG A 1 89 ? 19.191 -11.828 -9.485 1.00 94.94 89 ARG A N 1
ATOM 667 C CA . ARG A 1 89 ? 19.114 -10.966 -8.291 1.00 94.94 89 ARG A CA 1
ATOM 668 C C . ARG A 1 89 ? 19.090 -9.481 -8.640 1.00 94.94 89 ARG A C 1
ATOM 670 O O . ARG A 1 89 ? 18.370 -8.723 -8.007 1.00 94.94 89 ARG A O 1
ATOM 677 N N . VAL A 1 90 ? 19.855 -9.062 -9.649 1.00 96.00 90 VAL A N 1
ATOM 678 C CA . VAL A 1 90 ? 19.861 -7.659 -10.093 1.00 96.00 90 VAL A CA 1
ATOM 679 C C . VAL A 1 90 ? 18.514 -7.274 -10.704 1.00 96.00 90 VAL A C 1
ATOM 681 O O . VAL A 1 90 ? 18.009 -6.196 -10.418 1.00 96.00 90 VAL A O 1
ATOM 684 N N . TYR A 1 91 ? 17.916 -8.148 -11.513 1.00 96.69 91 TYR A N 1
ATOM 685 C CA . TYR A 1 91 ? 16.588 -7.905 -12.075 1.00 96.69 91 TYR A CA 1
ATOM 686 C C . TYR A 1 91 ? 15.467 -8.007 -11.031 1.00 96.69 91 TYR A C 1
ATOM 688 O O . TYR A 1 91 ? 14.448 -7.344 -11.184 1.00 96.69 91 TYR A O 1
ATOM 696 N N . ASN A 1 92 ? 15.645 -8.820 -9.986 1.00 96.94 92 ASN A N 1
ATOM 697 C CA . ASN A 1 92 ? 14.640 -9.059 -8.949 1.00 96.94 92 ASN A CA 1
ATOM 698 C C . ASN A 1 92 ? 14.703 -8.073 -7.773 1.00 96.94 92 ASN A C 1
ATOM 700 O O . ASN A 1 92 ? 13.832 -8.112 -6.907 1.00 96.94 92 ASN A O 1
ATOM 704 N N . SER A 1 93 ? 15.723 -7.215 -7.710 1.00 95.75 93 SER A N 1
ATOM 705 C CA . SER A 1 93 ? 15.980 -6.356 -6.548 1.00 95.75 93 SER A CA 1
ATOM 706 C C . SER A 1 93 ? 14.787 -5.460 -6.196 1.00 95.75 93 SER A C 1
ATOM 708 O O . SER A 1 93 ? 14.462 -5.319 -5.019 1.00 95.75 93 SER A O 1
ATOM 710 N N . MET A 1 94 ? 14.098 -4.912 -7.206 1.00 94.94 94 MET A N 1
ATOM 711 C CA . MET A 1 94 ? 12.879 -4.108 -7.037 1.00 94.94 94 MET A CA 1
ATOM 712 C C . MET A 1 94 ? 11.772 -4.893 -6.338 1.00 94.94 94 MET A C 1
ATOM 714 O O . MET A 1 94 ? 11.253 -4.451 -5.314 1.00 94.94 94 MET A O 1
ATOM 718 N N . ALA A 1 95 ? 11.461 -6.087 -6.845 1.00 96.44 95 ALA A N 1
ATOM 719 C CA . ALA A 1 95 ? 10.467 -6.967 -6.243 1.00 96.44 95 ALA A CA 1
ATOM 720 C C . ALA A 1 95 ? 10.834 -7.371 -4.808 1.00 96.44 95 ALA A C 1
ATOM 722 O O . ALA A 1 95 ? 9.959 -7.420 -3.946 1.00 96.44 95 ALA A O 1
ATOM 723 N N . GLU A 1 96 ? 12.112 -7.639 -4.526 1.00 96.88 96 GLU A N 1
ATOM 724 C CA . GLU A 1 96 ? 12.575 -7.979 -3.174 1.00 96.88 96 GLU A CA 1
ATOM 725 C C . GLU A 1 96 ? 12.387 -6.819 -2.193 1.00 96.88 96 GLU A C 1
ATOM 727 O O . GLU A 1 96 ? 11.885 -7.035 -1.087 1.00 96.88 96 GLU A O 1
ATOM 732 N N . HIS A 1 97 ? 12.731 -5.594 -2.6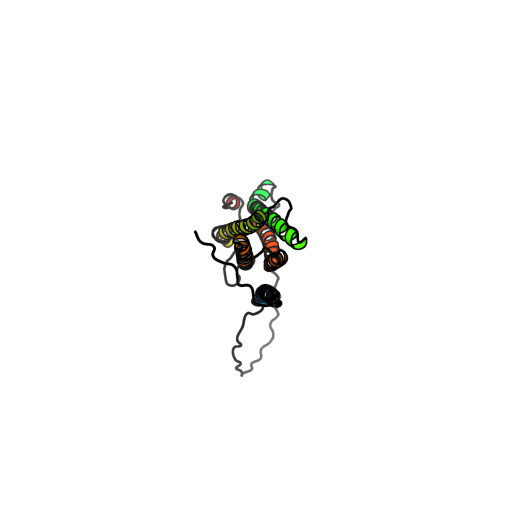01 1.00 95.81 97 HIS A N 1
ATOM 733 C CA . HIS A 1 97 ? 12.554 -4.410 -1.762 1.00 95.81 97 HIS A CA 1
ATOM 734 C C . HIS A 1 97 ? 11.069 -4.110 -1.527 1.00 95.81 97 HIS A C 1
ATOM 736 O O . HIS A 1 97 ? 10.659 -3.934 -0.380 1.00 95.81 97 HIS A O 1
ATOM 742 N N . MET A 1 98 ? 10.237 -4.136 -2.573 1.00 96.38 98 MET A N 1
ATOM 743 C CA . MET A 1 98 ? 8.791 -3.952 -2.409 1.00 96.38 98 MET A CA 1
ATOM 744 C C . MET A 1 98 ? 8.209 -5.002 -1.470 1.00 96.38 98 MET A C 1
ATOM 746 O O . MET A 1 98 ? 7.530 -4.675 -0.498 1.00 96.38 98 MET A O 1
ATOM 750 N N . ASN A 1 99 ? 8.569 -6.272 -1.661 1.00 97.25 99 ASN A N 1
ATOM 751 C CA . ASN A 1 99 ? 8.045 -7.337 -0.820 1.00 97.25 99 ASN A CA 1
ATOM 752 C C . ASN A 1 99 ? 8.472 -7.205 0.654 1.00 97.25 99 ASN A C 1
ATOM 754 O O . ASN A 1 99 ? 7.719 -7.610 1.538 1.00 97.25 99 ASN A O 1
ATOM 758 N N . TYR A 1 100 ? 9.638 -6.620 0.949 1.00 97.50 100 TYR A N 1
ATOM 759 C CA . TYR A 1 100 ? 10.040 -6.316 2.325 1.00 97.50 100 TYR A CA 1
ATOM 760 C C . TYR A 1 100 ? 9.044 -5.367 3.012 1.00 97.50 100 TYR A C 1
ATOM 762 O O . TYR A 1 100 ? 8.526 -5.705 4.082 1.00 97.50 100 TYR A O 1
ATOM 770 N N . PHE A 1 101 ? 8.708 -4.235 2.384 1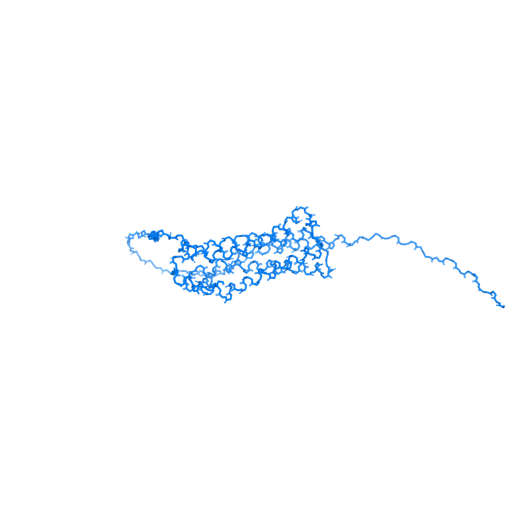.00 97.75 101 PHE A N 1
ATOM 771 C CA . PHE A 1 101 ? 7.703 -3.308 2.918 1.00 97.75 101 PHE A CA 1
ATOM 772 C C . PHE A 1 101 ? 6.306 -3.932 2.932 1.00 97.75 101 PHE A C 1
ATOM 774 O O . PHE A 1 101 ? 5.612 -3.881 3.951 1.00 97.75 101 PHE A O 1
ATOM 781 N N . HIS A 1 102 ? 5.918 -4.615 1.854 1.00 98.38 102 HIS A N 1
ATOM 782 C CA . HIS A 1 102 ? 4.591 -5.217 1.737 1.00 98.38 102 HIS A CA 1
ATOM 783 C C . HIS A 1 102 ? 4.354 -6.286 2.802 1.00 98.38 102 HIS A C 1
ATOM 785 O O . HIS A 1 102 ? 3.249 -6.411 3.324 1.00 98.38 102 HIS A O 1
ATOM 791 N N . ASN A 1 103 ? 5.381 -7.044 3.189 1.00 98.56 103 ASN A N 1
ATOM 792 C CA . ASN A 1 103 ? 5.256 -8.012 4.276 1.00 98.56 103 ASN A CA 1
ATOM 793 C C . ASN A 1 103 ? 5.025 -7.341 5.632 1.00 98.56 103 ASN A C 1
ATOM 795 O O . ASN A 1 103 ? 4.250 -7.862 6.435 1.00 98.56 103 ASN A O 1
ATOM 799 N N . HIS A 1 104 ? 5.618 -6.171 5.877 1.00 98.12 104 HIS A N 1
ATOM 800 C CA . HIS A 1 104 ? 5.319 -5.392 7.077 1.00 98.12 104 HIS A CA 1
ATOM 801 C C . HIS A 1 104 ? 3.862 -4.898 7.089 1.00 98.12 104 HIS A C 1
ATOM 803 O O . HIS A 1 104 ? 3.180 -4.992 8.117 1.00 98.12 104 HIS A O 1
ATOM 809 N N . PHE A 1 105 ? 3.348 -4.454 5.938 1.00 98.69 105 PHE A N 1
ATOM 810 C CA . PHE A 1 105 ? 1.940 -4.083 5.776 1.00 98.69 105 PHE A CA 1
ATOM 811 C C . PHE A 1 105 ? 1.007 -5.271 6.008 1.00 98.69 105 PHE A C 1
ATOM 813 O O . PHE A 1 105 ? 0.105 -5.174 6.837 1.00 98.69 105 PHE A O 1
ATOM 820 N N . ARG A 1 106 ? 1.270 -6.423 5.381 1.00 98.75 106 ARG A N 1
ATOM 821 C CA . ARG A 1 106 ? 0.492 -7.659 5.582 1.00 98.75 106 ARG A CA 1
ATOM 822 C C . ARG A 1 106 ? 0.488 -8.104 7.039 1.00 98.75 106 ARG A C 1
ATOM 824 O O . ARG A 1 106 ? -0.553 -8.512 7.551 1.00 98.75 106 ARG A O 1
ATOM 831 N N . GLN A 1 107 ? 1.626 -8.020 7.725 1.00 98.44 107 GLN A N 1
ATOM 832 C CA . GLN A 1 107 ? 1.725 -8.390 9.136 1.00 98.44 107 GLN A CA 1
ATOM 833 C C . GLN A 1 107 ? 0.884 -7.465 10.024 1.00 98.44 107 GLN A C 1
ATOM 835 O O . GLN A 1 107 ? 0.149 -7.936 10.900 1.00 98.44 107 GLN A O 1
ATOM 840 N N . THR A 1 108 ? 0.972 -6.155 9.791 1.00 98.56 108 THR A N 1
ATOM 841 C CA . THR A 1 108 ? 0.216 -5.169 10.569 1.00 98.56 108 THR A CA 1
ATOM 842 C C . THR A 1 108 ? -1.279 -5.279 10.283 1.00 98.56 108 THR A C 1
ATOM 844 O O . THR A 1 108 ? -2.067 -5.369 11.225 1.00 98.56 108 THR A O 1
ATOM 847 N N . TRP A 1 109 ? -1.663 -5.412 9.009 1.00 98.75 109 TRP A N 1
ATOM 848 C CA . TRP A 1 109 ? -3.030 -5.720 8.589 1.00 98.75 109 TRP A CA 1
ATOM 849 C C . TRP A 1 109 ? -3.561 -6.957 9.302 1.00 98.75 109 TRP A C 1
ATOM 851 O O . TRP A 1 109 ? -4.597 -6.891 9.950 1.00 98.75 109 TRP A O 1
ATOM 861 N N . SER A 1 110 ? -2.828 -8.072 9.247 1.00 98.50 110 SER A N 1
ATOM 862 C CA . SER A 1 110 ? -3.253 -9.338 9.856 1.00 98.50 110 SER A CA 1
ATOM 863 C C . SER A 1 110 ? -3.459 -9.202 11.362 1.00 98.50 110 SER A C 1
ATOM 865 O O . SER A 1 110 ? -4.412 -9.756 11.900 1.00 98.50 110 SER A O 1
ATOM 867 N N . THR A 1 111 ? -2.614 -8.425 12.047 1.00 98.31 111 THR A N 1
ATOM 868 C CA . THR A 1 111 ? -2.759 -8.152 13.486 1.00 98.31 111 THR A CA 1
ATOM 869 C C . THR A 1 111 ? -4.063 -7.414 13.794 1.00 98.31 111 THR A C 1
ATOM 871 O O . THR A 1 111 ? -4.783 -7.789 14.720 1.00 98.31 111 THR A O 1
ATOM 874 N N . LEU A 1 112 ? -4.378 -6.374 13.017 1.00 98.62 112 LEU A N 1
ATOM 875 C CA . LEU A 1 112 ? -5.591 -5.570 13.177 1.00 98.62 112 LEU A CA 1
ATOM 876 C C . LEU A 1 112 ? -6.842 -6.367 12.782 1.00 98.62 112 LEU A C 1
ATOM 878 O O . LEU A 1 112 ? -7.817 -6.401 13.529 1.00 98.62 112 LEU A O 1
ATOM 882 N N . TYR A 1 113 ? -6.784 -7.068 11.651 1.00 98.62 113 TYR A N 1
ATOM 883 C CA . TYR A 1 113 ? -7.894 -7.843 11.106 1.00 98.62 113 TYR A CA 1
ATOM 884 C C . TYR A 1 113 ? -8.243 -9.042 11.992 1.00 98.62 113 TYR A C 1
ATOM 886 O O . TYR A 1 113 ? -9.407 -9.237 12.322 1.00 98.62 113 TYR A O 1
ATOM 894 N N . THR A 1 114 ? -7.240 -9.776 12.490 1.00 98.50 114 THR A N 1
ATOM 895 C CA . THR A 1 114 ? -7.459 -10.882 13.443 1.00 98.50 114 THR A CA 1
ATOM 896 C C . THR A 1 114 ? -8.139 -10.383 14.715 1.00 98.50 114 THR A C 1
ATOM 898 O O . THR A 1 114 ? -9.013 -11.058 15.258 1.00 98.50 114 THR A O 1
ATOM 901 N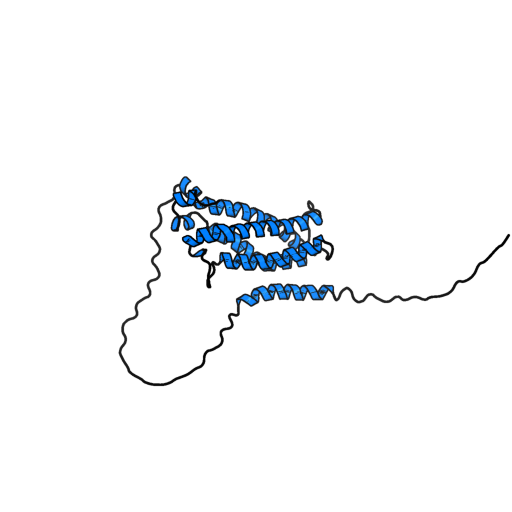 N . ALA A 1 115 ? -7.769 -9.193 15.203 1.00 98.31 115 ALA A N 1
ATOM 902 C CA . ALA A 1 115 ? -8.436 -8.608 16.360 1.00 98.31 115 ALA A CA 1
ATOM 903 C C . ALA A 1 115 ? -9.921 -8.346 16.084 1.00 98.31 115 ALA A C 1
ATOM 905 O O . ALA A 1 115 ? -10.749 -8.581 16.959 1.00 98.31 115 ALA A O 1
ATOM 906 N N . CYS A 1 116 ? -10.250 -7.915 14.866 1.00 98.31 116 CYS A N 1
ATOM 907 C CA . CYS A 1 116 ? -11.625 -7.721 14.425 1.00 98.31 116 CYS A CA 1
ATOM 908 C C . CYS A 1 116 ? -12.391 -9.048 14.315 1.00 98.31 116 CYS A C 1
ATOM 910 O O . CYS A 1 116 ? -13.479 -9.165 14.870 1.00 98.31 116 CYS A O 1
ATOM 912 N N . GLU A 1 117 ? -11.814 -10.068 13.673 1.00 97.94 117 GLU A N 1
ATOM 913 C CA . GLU A 1 117 ? -12.452 -11.385 13.500 1.00 97.94 117 GLU A CA 1
ATOM 914 C C . GLU A 1 117 ? -12.687 -12.116 14.823 1.00 97.94 117 GLU A C 1
ATOM 916 O O . GLU A 1 117 ? -13.723 -12.744 15.026 1.00 97.94 117 GLU A O 1
ATOM 921 N N . THR A 1 118 ? -11.729 -12.026 15.744 1.00 97.50 118 THR A N 1
ATOM 922 C CA . THR A 1 118 ? -11.817 -12.676 17.061 1.00 97.50 118 THR A CA 1
ATOM 923 C C . THR 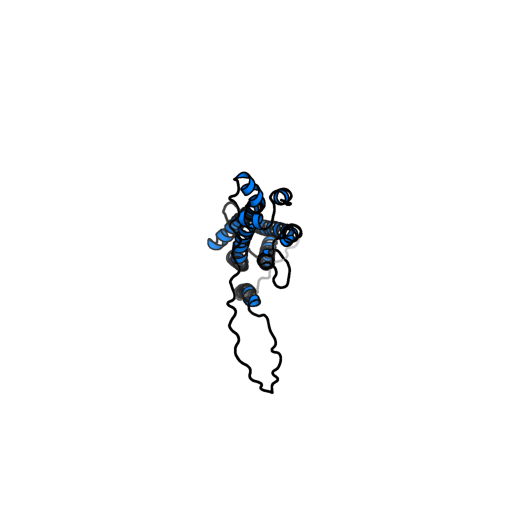A 1 118 ? -12.536 -11.821 18.101 1.00 97.50 118 THR A C 1
ATOM 925 O O . THR A 1 118 ? -12.708 -12.257 19.240 1.00 97.50 118 THR A O 1
ATOM 928 N N . ASN A 1 119 ? -12.928 -10.597 17.730 1.00 96.88 119 ASN A N 1
ATOM 929 C CA . ASN A 1 119 ? -13.431 -9.562 18.629 1.00 96.88 119 ASN A CA 1
ATOM 930 C C . ASN A 1 119 ? -12.548 -9.379 19.884 1.00 96.88 119 ASN A C 1
ATOM 932 O O . ASN A 1 119 ? -13.029 -9.152 20.997 1.00 96.88 119 ASN A O 1
ATOM 936 N N . GLN A 1 120 ? -11.230 -9.532 19.723 1.00 96.75 120 GLN A N 1
ATOM 937 C CA . GLN A 1 120 ? -10.267 -9.490 20.815 1.00 96.75 120 GLN A CA 1
ATOM 938 C C . GLN A 1 120 ? -8.941 -8.875 20.363 1.00 96.75 120 GLN A C 1
ATOM 940 O O . GLN A 1 120 ? -8.205 -9.428 19.551 1.00 96.75 120 GLN A O 1
ATOM 945 N N . ARG A 1 121 ? -8.572 -7.740 20.968 1.00 95.75 121 ARG A N 1
ATOM 946 C CA . ARG A 1 121 ? -7.254 -7.125 20.744 1.00 95.75 121 ARG A CA 1
ATOM 947 C C . ARG A 1 121 ? -6.124 -8.034 21.257 1.00 95.75 121 ARG A C 1
ATOM 949 O O . ARG A 1 121 ? -6.308 -8.708 22.278 1.00 95.75 121 ARG A O 1
ATOM 956 N N . PRO A 1 122 ? -4.925 -7.994 20.643 1.00 95.75 122 PRO A N 1
ATOM 957 C CA . PRO A 1 122 ? -3.757 -8.696 21.162 1.00 95.75 122 PRO A CA 1
ATOM 958 C C . PRO A 1 122 ? -3.498 -8.327 22.624 1.00 95.75 122 PRO A C 1
ATOM 960 O O . PRO A 1 122 ? -3.395 -7.149 22.967 1.00 95.75 122 PRO A O 1
ATOM 963 N N . ARG A 1 123 ? -3.361 -9.335 23.494 1.00 93.44 123 ARG A N 1
ATOM 964 C CA . ARG A 1 123 ? -3.176 -9.131 24.947 1.00 93.44 123 ARG A CA 1
ATOM 965 C C . ARG A 1 123 ? -1.909 -8.348 25.296 1.00 93.44 123 ARG A C 1
ATOM 967 O O . ARG A 1 123 ? -1.826 -7.764 26.369 1.00 93.44 123 ARG A O 1
ATOM 974 N N . THR A 1 124 ? -0.930 -8.350 24.399 1.00 94.75 124 THR A N 1
ATOM 975 C CA . THR A 1 124 ? 0.330 -7.612 24.524 1.00 94.75 124 THR A CA 1
ATOM 976 C C . THR A 1 124 ? 0.180 -6.114 24.255 1.00 94.75 124 THR A C 1
ATOM 978 O O . THR A 1 124 ? 1.098 -5.361 24.569 1.00 94.75 124 THR A O 1
ATOM 981 N N . LEU A 1 125 ? -0.950 -5.668 23.691 1.00 95.88 125 LEU A N 1
ATOM 982 C CA . LEU A 1 125 ? -1.192 -4.273 23.337 1.00 95.88 125 LEU A CA 1
ATOM 983 C C . LEU A 1 125 ? -2.282 -3.660 24.222 1.00 95.88 125 LEU A C 1
ATOM 985 O O . LEU A 1 125 ? -3.413 -4.147 24.311 1.00 95.88 125 LEU A O 1
ATOM 989 N N . SER A 1 126 ? -1.976 -2.512 24.822 1.00 97.19 126 SER A N 1
ATOM 990 C CA . SER A 1 126 ? -3.004 -1.618 25.367 1.00 97.19 126 SER A CA 1
ATOM 991 C C . SER A 1 126 ? -3.899 -1.066 24.249 1.00 97.19 126 SER A C 1
ATOM 993 O O . SER A 1 126 ? -3.537 -1.107 23.073 1.00 97.19 126 SER A O 1
ATOM 995 N N . LEU A 1 127 ? -5.073 -0.529 24.603 1.00 97.38 127 LEU A N 1
ATOM 996 C CA . LEU A 1 127 ? -5.981 0.088 23.626 1.00 97.38 127 LEU A CA 1
ATOM 997 C C . LEU A 1 127 ? -5.277 1.201 22.837 1.00 97.38 127 LEU A C 1
ATOM 999 O O . LEU A 1 127 ? -5.311 1.213 21.611 1.00 97.38 127 LEU A O 1
ATOM 1003 N N . ARG A 1 128 ? -4.557 2.076 23.547 1.00 97.56 128 ARG A N 1
ATOM 1004 C CA . ARG A 1 128 ? -3.781 3.162 22.944 1.00 97.56 128 ARG A CA 1
ATOM 1005 C C . ARG A 1 128 ? -2.724 2.646 21.967 1.00 97.56 128 ARG A C 1
ATOM 1007 O O . ARG A 1 128 ? -2.581 3.207 20.888 1.00 97.56 128 ARG A O 1
ATOM 1014 N N . GLN A 1 129 ? -1.987 1.594 22.331 1.00 98.38 129 GLN A N 1
ATOM 1015 C CA . GLN A 1 129 ? -0.989 0.997 21.437 1.00 98.38 129 GLN A CA 1
ATOM 1016 C C . GLN A 1 129 ? -1.640 0.368 20.204 1.00 98.38 129 GLN A C 1
ATOM 1018 O O . GLN A 1 129 ? -1.121 0.542 19.113 1.00 98.38 129 GLN A O 1
ATOM 1023 N N . PHE A 1 130 ? -2.785 -0.300 20.360 1.00 98.56 130 PHE A N 1
ATOM 1024 C CA . PHE A 1 130 ? -3.517 -0.895 19.243 1.00 98.56 130 PHE A CA 1
ATOM 1025 C C . PHE A 1 130 ? -3.986 0.160 18.228 1.00 98.56 130 PHE A C 1
ATOM 1027 O O . PHE A 1 130 ? -3.744 0.009 17.033 1.00 98.56 130 PHE A O 1
ATOM 1034 N N . ILE A 1 131 ? -4.575 1.263 18.701 1.00 98.62 131 ILE A N 1
ATOM 1035 C CA . ILE A 1 131 ? -4.959 2.396 17.841 1.00 98.62 131 ILE A CA 1
ATOM 1036 C C . ILE A 1 131 ? -3.719 2.996 17.165 1.00 98.62 131 ILE A C 1
ATOM 1038 O O . ILE A 1 131 ? -3.715 3.223 15.958 1.00 98.62 131 ILE A O 1
ATOM 1042 N N . GLN A 1 132 ? -2.633 3.192 17.921 1.00 98.56 132 GLN A N 1
ATOM 1043 C CA . GLN A 1 132 ? -1.383 3.717 17.374 1.00 98.56 132 GLN A CA 1
ATOM 1044 C C . GLN A 1 132 ? -0.792 2.812 16.283 1.00 98.56 132 GLN A C 1
ATOM 1046 O O . GLN A 1 132 ? -0.267 3.334 15.305 1.00 98.56 132 GLN A O 1
ATOM 1051 N N . THR A 1 133 ? -0.891 1.486 16.422 1.00 98.62 133 THR A N 1
ATOM 1052 C CA . THR A 1 133 ? -0.473 0.525 15.391 1.00 98.62 133 THR A CA 1
ATOM 1053 C C . THR A 1 133 ? -1.244 0.737 14.088 1.00 98.62 133 THR A C 1
ATOM 1055 O O . THR A 1 133 ? -0.628 0.766 13.026 1.00 98.62 133 THR A O 1
ATOM 1058 N N . GLY A 1 134 ? -2.563 0.942 14.156 1.00 98.62 134 GLY A N 1
ATOM 1059 C CA . GLY A 1 134 ? -3.373 1.247 12.974 1.00 98.62 134 GLY A CA 1
ATOM 1060 C C . GLY A 1 134 ? -3.007 2.582 12.320 1.00 98.62 134 GLY A C 1
ATOM 1061 O O . GLY A 1 134 ? -2.838 2.646 11.108 1.00 98.62 134 GLY A O 1
ATOM 1062 N N . LEU A 1 135 ? -2.783 3.634 13.108 1.00 98.81 135 LEU A N 1
ATOM 1063 C CA . LEU A 1 135 ? -2.374 4.941 12.572 1.00 98.81 135 LEU A CA 1
ATOM 1064 C C . LEU A 1 135 ? -0.964 4.911 11.957 1.00 98.81 135 LEU A C 1
ATOM 1066 O O . LEU A 1 135 ? -0.720 5.517 10.917 1.00 98.81 135 LEU A O 1
ATOM 1070 N N . GLN A 1 136 ? -0.028 4.172 12.562 1.00 98.56 136 GLN A N 1
ATOM 1071 C CA . GLN A 1 136 ? 1.307 3.964 11.986 1.00 98.56 136 GLN A CA 1
ATOM 1072 C C . GLN A 1 136 ? 1.248 3.189 10.673 1.00 98.56 136 GLN A C 1
ATOM 1074 O O . GLN A 1 136 ? 1.973 3.526 9.741 1.00 98.56 136 GLN A O 1
ATOM 1079 N N . PHE A 1 137 ? 0.378 2.181 10.590 1.00 98.75 137 PHE A N 1
ATOM 1080 C CA . PHE A 1 137 ? 0.146 1.439 9.358 1.00 98.75 137 PHE A CA 1
ATOM 1081 C C . PHE A 1 137 ? -0.264 2.369 8.212 1.00 98.75 137 PHE A C 1
ATOM 1083 O O . PHE A 1 137 ? 0.381 2.341 7.166 1.00 98.75 137 PHE A O 1
ATOM 1090 N N . ILE A 1 138 ? -1.250 3.242 8.438 1.00 98.50 138 ILE A N 1
ATOM 1091 C CA . ILE A 1 138 ? -1.682 4.222 7.433 1.00 98.50 138 ILE A CA 1
ATOM 1092 C C . ILE A 1 138 ? -0.555 5.186 7.073 1.00 98.50 138 ILE A C 1
ATOM 1094 O O . ILE A 1 138 ? -0.245 5.348 5.898 1.00 98.50 138 ILE A O 1
ATOM 1098 N N . SER A 1 139 ? 0.117 5.772 8.064 1.00 98.38 139 SER A N 1
ATOM 1099 C CA . SER A 1 139 ? 1.207 6.721 7.821 1.00 98.38 139 SER A CA 1
ATOM 1100 C C . SER A 1 139 ? 2.339 6.123 6.970 1.00 98.38 139 SER A C 1
ATOM 1102 O O . SER A 1 139 ? 2.822 6.762 6.027 1.00 98.38 139 SER A O 1
ATOM 1104 N N . HIS A 1 140 ? 2.747 4.885 7.265 1.00 98.31 140 HIS A N 1
ATOM 1105 C CA . HIS A 1 140 ? 3.780 4.190 6.499 1.00 98.31 140 HIS A CA 1
ATOM 1106 C C . HIS A 1 140 ? 3.304 3.820 5.092 1.00 98.31 140 HIS A C 1
ATOM 1108 O O . HIS A 1 140 ? 4.054 4.028 4.140 1.00 98.31 140 HIS A O 1
ATOM 1114 N N . LEU A 1 141 ? 2.072 3.319 4.952 1.00 98.44 141 LEU A N 1
ATOM 1115 C CA . LEU A 1 141 ? 1.505 2.962 3.652 1.00 98.44 141 LEU A CA 1
ATOM 1116 C C . LEU A 1 141 ? 1.352 4.202 2.755 1.00 98.44 141 LEU A C 1
ATOM 1118 O O . LEU A 1 141 ? 1.747 4.175 1.594 1.00 98.44 141 LEU A O 1
ATOM 1122 N N . THR A 1 142 ? 0.908 5.331 3.317 1.00 98.19 142 THR A N 1
ATOM 1123 C CA . THR A 1 142 ? 0.817 6.615 2.605 1.00 98.19 142 THR A CA 1
ATOM 1124 C C . THR A 1 142 ? 2.182 7.072 2.115 1.00 98.19 142 THR A C 1
ATOM 1126 O O . THR A 1 142 ? 2.322 7.483 0.965 1.00 98.19 142 THR A O 1
ATOM 1129 N N . THR A 1 143 ? 3.201 7.006 2.974 1.00 98.06 143 THR A N 1
ATOM 1130 C CA . THR A 1 143 ? 4.566 7.411 2.612 1.00 98.06 143 THR A CA 1
ATOM 1131 C C . THR A 1 143 ? 5.121 6.534 1.490 1.00 98.06 143 THR A C 1
ATOM 1133 O O . THR A 1 143 ? 5.715 7.051 0.547 1.00 98.06 143 THR A O 1
ATOM 1136 N N . HIS A 1 144 ? 4.898 5.224 1.577 1.00 98.00 144 HIS A N 1
ATOM 1137 C CA . HIS A 1 144 ? 5.314 4.246 0.577 1.00 98.00 144 HIS A CA 1
ATOM 1138 C C . HIS A 1 144 ? 4.694 4.531 -0.799 1.00 98.00 144 HIS A C 1
ATOM 1140 O O . HIS A 1 144 ? 5.443 4.818 -1.735 1.00 98.00 144 HIS A O 1
ATOM 1146 N N . HIS A 1 145 ? 3.363 4.629 -0.887 1.00 97.44 145 HIS A N 1
ATOM 1147 C CA . HIS A 1 145 ? 2.686 4.978 -2.142 1.00 97.44 145 HIS A CA 1
ATOM 1148 C C . HIS A 1 145 ? 3.101 6.357 -2.669 1.00 97.44 145 HIS A C 1
ATOM 1150 O O . HIS A 1 145 ? 3.264 6.553 -3.872 1.00 97.44 145 HIS A O 1
ATOM 1156 N N . SER A 1 146 ? 3.329 7.327 -1.776 1.00 96.00 146 SER A N 1
ATOM 1157 C CA . SER A 1 146 ? 3.753 8.674 -2.181 1.00 96.00 146 SER A CA 1
ATOM 1158 C C . SER A 1 146 ? 5.125 8.661 -2.857 1.00 96.00 146 SER A C 1
ATOM 1160 O O . SER A 1 146 ? 5.336 9.377 -3.835 1.00 96.00 146 SER A O 1
ATOM 1162 N N . ILE A 1 147 ? 6.066 7.849 -2.361 1.00 95.62 147 ILE A N 1
ATOM 1163 C CA . ILE A 1 147 ? 7.392 7.683 -2.974 1.00 95.62 147 ILE A CA 1
ATOM 1164 C C . ILE A 1 147 ? 7.262 7.006 -4.340 1.00 95.62 147 ILE A C 1
ATOM 1166 O O . ILE A 1 147 ? 7.901 7.435 -5.306 1.00 95.62 147 ILE A O 1
ATOM 1170 N N . GLU A 1 148 ? 6.425 5.977 -4.441 1.00 95.25 148 GLU A N 1
ATOM 1171 C CA . GLU A 1 148 ? 6.190 5.263 -5.693 1.00 95.25 148 GLU A CA 1
ATOM 1172 C C . GLU A 1 148 ? 5.620 6.177 -6.767 1.00 95.25 148 GLU A C 1
ATOM 1174 O O . GLU A 1 148 ? 6.207 6.310 -7.844 1.00 95.25 148 GLU A O 1
ATOM 1179 N N . GLU A 1 149 ? 4.533 6.878 -6.457 1.00 94.06 149 GLU A N 1
ATOM 1180 C CA . GLU A 1 149 ? 3.867 7.782 -7.389 1.00 94.06 149 GLU A CA 1
ATOM 1181 C C . GLU A 1 149 ? 4.744 8.975 -7.780 1.00 94.06 149 GLU A C 1
ATOM 1183 O O . GLU A 1 149 ? 4.734 9.394 -8.941 1.00 94.06 149 GLU A O 1
ATOM 1188 N N . ALA A 1 150 ? 5.529 9.516 -6.844 1.00 93.94 150 ALA A N 1
ATOM 1189 C CA . ALA A 1 150 ? 6.374 10.677 -7.105 1.00 93.94 150 ALA A CA 1
ATOM 1190 C C . ALA A 1 150 ? 7.663 10.334 -7.867 1.00 93.94 150 ALA A C 1
ATOM 1192 O O . ALA A 1 150 ? 8.174 11.173 -8.620 1.00 93.94 150 ALA A O 1
ATOM 1193 N N . HIS A 1 151 ? 8.224 9.137 -7.667 1.00 93.25 151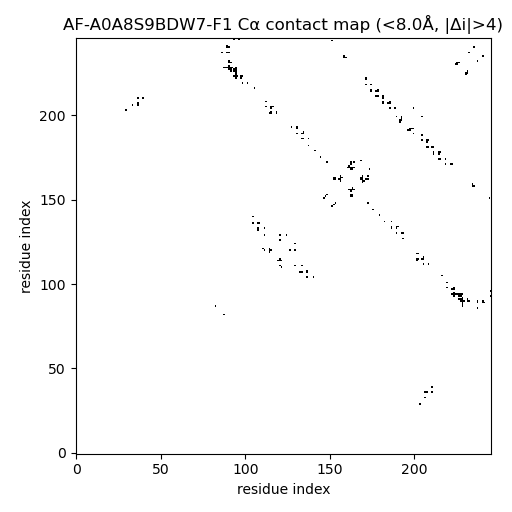 HIS A N 1
ATOM 1194 C CA . HIS A 1 151 ? 9.590 8.832 -8.101 1.00 93.25 151 HIS A CA 1
ATOM 1195 C C . HIS A 1 151 ? 9.730 7.522 -8.879 1.00 93.25 151 HIS A C 1
ATOM 1197 O O . HIS A 1 151 ? 10.403 7.513 -9.914 1.00 93.25 151 HIS A O 1
ATOM 1203 N N . ILE A 1 152 ? 9.106 6.434 -8.425 1.00 93.44 152 ILE A N 1
ATOM 1204 C CA . ILE A 1 152 ? 9.340 5.093 -8.982 1.00 93.44 152 ILE A CA 1
ATOM 1205 C C . ILE A 1 152 ? 8.477 4.844 -10.221 1.00 93.44 152 ILE A C 1
ATOM 1207 O O . ILE A 1 152 ? 9.004 4.562 -11.299 1.00 93.44 152 ILE A O 1
ATOM 1211 N N . PHE A 1 153 ? 7.161 5.021 -10.127 1.00 93.25 153 PHE A N 1
ATOM 1212 C CA . PHE A 1 153 ? 6.241 4.789 -11.242 1.00 93.25 153 PHE A CA 1
ATOM 1213 C C . PHE A 1 153 ? 6.528 5.687 -12.449 1.00 93.25 153 PHE A C 1
ATOM 1215 O O . PHE A 1 153 ? 6.570 5.160 -13.564 1.00 93.25 153 PHE A O 1
ATOM 1222 N N . PRO A 1 154 ? 6.837 6.992 -12.294 1.00 92.62 154 PRO A N 1
ATOM 1223 C CA . PRO A 1 154 ? 7.235 7.822 -13.429 1.00 92.62 154 PRO A CA 1
ATOM 1224 C C . PRO A 1 154 ? 8.513 7.334 -14.127 1.00 92.62 154 PRO A C 1
ATOM 1226 O O . PRO A 1 154 ? 8.648 7.483 -15.345 1.00 92.62 154 PRO A O 1
ATOM 1229 N N . LEU A 1 155 ? 9.462 6.754 -13.382 1.00 93.50 155 LEU A N 1
ATOM 1230 C CA . LEU A 1 155 ? 10.673 6.167 -13.954 1.00 93.50 155 LEU A CA 1
ATOM 1231 C C . LEU A 1 155 ? 10.337 4.902 -14.753 1.00 93.50 155 LEU A C 1
ATOM 1233 O O . LEU A 1 155 ? 10.773 4.776 -15.900 1.00 93.50 155 LEU A O 1
ATOM 1237 N N . LEU A 1 156 ? 9.538 4.005 -14.173 1.00 93.44 156 LEU A N 1
ATOM 1238 C CA . LEU A 1 156 ? 9.131 2.748 -14.802 1.00 93.44 156 LEU A CA 1
ATOM 1239 C C . LEU A 1 156 ? 8.301 2.986 -16.068 1.00 93.44 156 LEU A C 1
ATOM 1241 O O . LEU A 1 156 ? 8.561 2.373 -17.107 1.00 93.44 156 LEU A O 1
ATOM 1245 N N . ALA A 1 157 ? 7.398 3.969 -16.037 1.00 92.94 157 ALA A N 1
ATOM 1246 C CA . ALA A 1 157 ? 6.536 4.364 -17.152 1.00 92.94 157 ALA A CA 1
ATOM 1247 C C . ALA A 1 157 ? 7.295 4.754 -18.434 1.00 92.94 157 ALA A C 1
ATOM 1249 O O . ALA A 1 157 ? 6.720 4.734 -19.529 1.00 92.94 157 ALA A O 1
ATOM 1250 N N . ARG A 1 158 ? 8.593 5.085 -18.331 1.00 93.00 158 ARG A N 1
ATOM 1251 C CA . ARG A 1 158 ? 9.453 5.371 -19.492 1.00 93.00 158 ARG A CA 1
ATOM 1252 C C . ARG A 1 158 ? 9.570 4.175 -20.433 1.00 93.00 158 ARG A C 1
ATOM 1254 O O . ARG A 1 158 ? 9.658 4.379 -21.641 1.00 93.00 158 ARG A O 1
ATOM 1261 N N . LYS A 1 159 ? 9.574 2.952 -19.893 1.00 93.69 159 LYS A N 1
ATOM 1262 C CA . LYS A 1 159 ? 9.745 1.717 -20.676 1.00 93.69 159 LYS A CA 1
ATOM 1263 C C . LYS A 1 159 ? 8.638 0.688 -20.479 1.00 93.69 159 LYS A C 1
ATOM 1265 O O . LYS A 1 159 ? 8.455 -0.139 -21.361 1.00 93.69 159 LYS A O 1
ATOM 1270 N N . MET A 1 160 ? 7.891 0.767 -19.382 1.00 91.12 160 MET A N 1
ATOM 1271 C CA . MET A 1 160 ? 6.853 -0.195 -19.018 1.00 91.12 160 MET A CA 1
ATOM 1272 C C . MET A 1 160 ? 5.468 0.437 -19.209 1.00 91.12 160 MET A C 1
ATOM 1274 O O . MET A 1 160 ? 5.100 1.344 -18.453 1.00 91.12 160 MET A O 1
ATOM 1278 N N . PRO A 1 161 ? 4.703 0.033 -20.242 1.00 86.12 161 PRO A N 1
ATOM 1279 C CA . PRO A 1 161 ? 3.354 0.544 -20.485 1.00 86.12 161 PRO A CA 1
ATOM 1280 C C . PRO A 1 161 ? 2.416 0.392 -19.285 1.00 86.12 161 PRO A C 1
ATOM 1282 O O . PRO A 1 161 ? 1.549 1.241 -19.089 1.00 86.12 161 PRO A O 1
ATOM 1285 N N . GLU A 1 162 ? 2.635 -0.639 -18.470 1.00 84.12 162 GLU A N 1
ATOM 1286 C CA . GLU A 1 162 ? 1.878 -0.970 -17.266 1.00 84.12 162 GLU A CA 1
ATOM 1287 C C . GLU A 1 162 ? 1.925 0.128 -16.201 1.00 84.12 162 GLU A C 1
ATOM 1289 O O . GLU A 1 162 ? 1.086 0.098 -15.318 1.00 84.12 162 GLU A O 1
ATOM 1294 N N . PHE A 1 163 ? 2.851 1.093 -16.287 1.00 87.12 163 PHE A N 1
ATOM 1295 C CA . PHE A 1 163 ? 2.987 2.218 -15.349 1.00 87.12 163 PHE A CA 1
ATOM 1296 C C . PHE A 1 163 ? 2.614 3.578 -15.961 1.00 87.12 163 PHE A C 1
ATOM 1298 O O . PHE A 1 163 ? 2.734 4.614 -15.308 1.00 87.12 163 PHE A O 1
ATOM 1305 N N . LYS A 1 164 ? 2.172 3.626 -17.225 1.00 81.38 164 LYS A N 1
ATOM 1306 C CA . LYS A 1 164 ? 1.842 4.898 -17.885 1.00 81.38 164 LYS A CA 1
ATOM 1307 C C . LYS A 1 164 ? 0.537 5.497 -17.346 1.00 81.38 164 LYS A C 1
ATOM 1309 O O . LYS A 1 164 ? -0.505 4.842 -17.295 1.00 81.38 164 LYS A O 1
ATOM 1314 N N . SER A 1 165 ? 0.581 6.785 -17.013 1.00 65.12 165 SER A N 1
ATOM 1315 C CA . SER A 1 165 ? -0.591 7.581 -16.626 1.00 65.12 165 SER A CA 1
ATOM 1316 C C . SER A 1 165 ? -1.449 7.960 -17.847 1.00 65.12 165 SER A C 1
ATOM 1318 O O . SER A 1 165 ? -0.917 8.249 -18.918 1.00 65.12 165 SER A O 1
ATOM 1320 N N . GLY A 1 166 ? -2.781 8.007 -17.704 1.00 59.62 166 GLY A N 1
ATOM 1321 C CA . GLY A 1 166 ? -3.697 8.422 -18.779 1.00 59.62 166 GLY A CA 1
ATOM 1322 C C . GLY A 1 166 ? -5.160 8.023 -18.545 1.00 59.62 166 GLY A C 1
ATOM 1323 O O . GLY A 1 166 ? -5.519 7.607 -17.447 1.00 59.62 166 GLY A O 1
ATOM 1324 N N . ARG A 1 167 ? -6.012 8.124 -19.585 1.00 48.31 167 ARG A N 1
ATOM 1325 C CA . ARG A 1 167 ? -7.422 7.653 -19.537 1.00 48.31 167 ARG A CA 1
ATOM 1326 C C . ARG A 1 167 ? -7.539 6.151 -19.242 1.00 48.31 167 ARG A C 1
ATOM 1328 O O . ARG A 1 167 ? -8.542 5.732 -18.686 1.00 48.31 167 ARG A O 1
ATOM 1335 N N . ASN A 1 168 ? -6.482 5.396 -19.542 1.00 49.34 168 ASN A N 1
ATOM 1336 C CA . ASN A 1 168 ? -6.286 3.998 -19.161 1.00 49.34 168 ASN A CA 1
ATOM 1337 C C . ASN A 1 168 ? -5.153 3.914 -18.133 1.00 49.34 168 ASN A C 1
ATOM 1339 O O . ASN A 1 168 ? -4.157 3.240 -18.382 1.00 49.34 168 ASN A O 1
ATOM 1343 N N . ALA A 1 169 ? -5.226 4.704 -17.057 1.00 57.09 169 ALA A N 1
ATOM 1344 C CA . ALA A 1 169 ? -4.202 4.677 -16.020 1.00 57.09 169 ALA A CA 1
ATOM 1345 C C . ALA A 1 169 ? -3.925 3.223 -15.625 1.00 57.09 169 ALA A C 1
ATOM 1347 O O . ALA A 1 169 ? -4.874 2.476 -15.373 1.00 57.09 169 ALA A O 1
ATOM 1348 N N . ALA A 1 170 ? -2.637 2.873 -15.610 1.00 74.06 170 ALA A N 1
ATOM 1349 C CA . ALA A 1 170 ? -2.087 1.659 -15.024 1.00 74.06 170 ALA A CA 1
ATOM 1350 C C . ALA A 1 170 ? -2.965 1.108 -13.890 1.00 74.06 170 ALA A C 1
ATOM 1352 O O . ALA A 1 170 ? -3.320 1.861 -12.980 1.00 74.06 170 ALA A O 1
ATOM 1353 N N . GLU A 1 171 ? -3.302 -0.184 -13.928 1.00 87.56 171 GLU A N 1
ATOM 1354 C CA . GLU A 1 171 ? -4.131 -0.843 -12.906 1.00 87.56 171 GLU A CA 1
ATOM 1355 C C . GLU A 1 171 ? -3.635 -0.525 -11.481 1.00 87.56 171 GLU A C 1
ATOM 1357 O O . GLU A 1 171 ? -4.439 -0.176 -10.620 1.00 87.56 171 GLU A O 1
ATOM 1362 N N . LEU A 1 172 ? -2.313 -0.497 -11.274 1.00 89.31 172 LEU A N 1
ATOM 1363 C CA . LEU A 1 172 ? -1.667 -0.140 -10.004 1.00 89.31 172 LEU A CA 1
ATOM 1364 C C . LEU A 1 172 ? -2.016 1.286 -9.524 1.00 89.31 172 LEU A C 1
ATOM 1366 O O . LEU A 1 172 ? -2.385 1.480 -8.371 1.00 89.31 172 LEU A O 1
ATOM 1370 N N . LEU A 1 173 ? -2.027 2.285 -10.417 1.00 90.38 173 LEU A N 1
ATOM 1371 C CA . LEU A 1 173 ? -2.419 3.667 -10.077 1.00 90.38 173 LEU A CA 1
ATOM 1372 C C . LEU A 1 173 ? -3.916 3.800 -9.757 1.00 90.38 173 LEU A C 1
ATOM 1374 O O . LEU A 1 173 ? -4.347 4.748 -9.095 1.00 90.38 173 LEU A O 1
ATOM 1378 N N . ARG A 1 174 ? -4.764 2.920 -10.299 1.00 91.00 174 ARG A N 1
ATOM 1379 C CA . ARG A 1 174 ? -6.178 2.867 -9.895 1.00 91.00 174 ARG A CA 1
ATOM 1380 C C . ARG A 1 174 ? -6.306 2.299 -8.487 1.00 91.00 174 ARG A C 1
ATOM 1382 O O . ARG A 1 174 ? -6.973 2.919 -7.665 1.00 91.00 174 ARG A O 1
ATOM 1389 N N . GLN A 1 175 ? -5.592 1.213 -8.208 1.00 94.62 175 GLN A N 1
ATOM 1390 C CA . GLN A 1 175 ? -5.568 0.585 -6.890 1.00 94.62 175 GLN A CA 1
ATOM 1391 C C . GLN A 1 175 ? -5.094 1.548 -5.807 1.00 94.62 175 GLN A C 1
ATOM 1393 O O . GLN A 1 175 ? -5.777 1.662 -4.798 1.00 94.62 175 GLN A O 1
ATOM 1398 N N . HIS A 1 176 ? -4.022 2.318 -6.035 1.00 95.69 176 HIS A N 1
ATOM 1399 C CA . HIS A 1 176 ? -3.575 3.342 -5.081 1.00 95.69 176 HIS A CA 1
ATOM 1400 C C . HIS A 1 176 ? -4.702 4.302 -4.701 1.00 95.69 176 HIS A C 1
ATOM 1402 O O . HIS A 1 176 ? -4.936 4.553 -3.525 1.00 95.69 176 HIS A O 1
ATOM 1408 N N . ARG A 1 177 ? -5.458 4.808 -5.683 1.00 94.38 177 ARG A N 1
ATOM 1409 C CA . ARG A 1 177 ? -6.566 5.743 -5.426 1.00 94.38 177 ARG A CA 1
ATOM 1410 C C . ARG A 1 177 ? -7.687 5.118 -4.606 1.00 94.38 177 ARG A C 1
ATOM 1412 O O . ARG A 1 177 ? -8.264 5.797 -3.761 1.00 94.38 177 ARG A O 1
ATOM 1419 N N . GLU A 1 178 ? -8.021 3.862 -4.868 1.00 96.00 178 GLU A N 1
ATOM 1420 C CA . GLU A 1 178 ? -9.026 3.126 -4.095 1.00 96.00 178 GLU A CA 1
ATOM 1421 C C . GLU A 1 178 ? -8.535 2.847 -2.671 1.00 96.00 178 GLU A C 1
ATOM 1423 O O . GLU A 1 178 ? -9.263 3.100 -1.711 1.00 96.00 178 GLU A O 1
ATOM 1428 N N . ILE A 1 179 ? -7.276 2.428 -2.534 1.00 98.12 179 ILE A N 1
ATOM 1429 C CA . ILE A 1 179 ? -6.622 2.192 -1.249 1.00 98.12 179 ILE A CA 1
ATOM 1430 C C . ILE A 1 179 ? -6.578 3.486 -0.428 1.00 98.12 179 ILE A C 1
ATOM 1432 O O . ILE A 1 179 ? -7.055 3.481 0.700 1.00 98.12 179 ILE A O 1
ATOM 1436 N N . HIS A 1 180 ? -6.123 4.609 -0.992 1.00 97.94 180 HIS A N 1
ATOM 1437 C CA . HIS A 1 180 ? -6.086 5.902 -0.300 1.00 97.94 180 HIS A CA 1
ATOM 1438 C C . HIS A 1 180 ? -7.467 6.336 0.211 1.00 97.94 180 HIS A C 1
ATOM 1440 O O . HIS A 1 180 ? -7.585 6.755 1.357 1.00 97.94 180 HIS A O 1
ATOM 1446 N N . ARG A 1 181 ? -8.537 6.147 -0.573 1.00 96.94 181 ARG A N 1
ATOM 1447 C CA . ARG A 1 181 ? -9.907 6.436 -0.103 1.00 96.94 181 ARG A CA 1
ATOM 1448 C C . ARG A 1 181 ? -10.328 5.565 1.083 1.00 96.94 181 ARG A C 1
ATOM 1450 O O . ARG A 1 181 ? -11.050 6.040 1.956 1.00 96.94 181 ARG A O 1
ATOM 1457 N N . GLY A 1 182 ? -9.934 4.291 1.090 1.00 97.56 182 GLY A N 1
ATOM 1458 C CA . GLY A 1 182 ? -10.177 3.390 2.219 1.00 97.56 182 GLY A CA 1
ATOM 1459 C C . GLY A 1 182 ? -9.355 3.773 3.452 1.00 97.56 182 GLY A C 1
ATOM 1460 O O . GLY A 1 182 ? -9.872 3.780 4.569 1.00 97.56 182 GLY A O 1
ATOM 1461 N N . MET A 1 183 ? -8.097 4.164 3.237 1.00 98.44 183 MET A N 1
ATOM 1462 C CA . MET A 1 183 ? -7.186 4.639 4.276 1.00 98.44 183 MET A CA 1
ATOM 1463 C C . MET A 1 183 ? -7.712 5.894 4.972 1.00 98.44 183 MET A C 1
ATOM 1465 O O . MET A 1 183 ? -7.690 5.921 6.198 1.00 98.44 183 MET A O 1
ATOM 1469 N N . ASP A 1 184 ? -8.246 6.870 4.229 1.00 98.25 184 ASP A N 1
ATOM 1470 C CA . ASP A 1 184 ? -8.803 8.107 4.797 1.00 98.25 184 ASP A CA 1
ATOM 1471 C C . ASP A 1 184 ? -9.899 7.805 5.836 1.00 98.25 184 ASP A C 1
ATOM 1473 O O . ASP A 1 184 ? -9.878 8.321 6.952 1.00 98.25 184 ASP A O 1
ATOM 1477 N N . GLN A 1 185 ? -10.832 6.905 5.502 1.00 96.94 185 GLN A N 1
ATOM 1478 C CA . GLN A 1 185 ? -11.935 6.529 6.397 1.00 96.94 185 GLN A CA 1
ATOM 1479 C C . GLN A 1 185 ? -11.458 5.718 7.606 1.00 96.94 185 GLN A C 1
ATOM 1481 O O . GLN A 1 185 ? -11.984 5.855 8.714 1.00 96.94 185 GLN A O 1
ATOM 1486 N N . PHE A 1 186 ? -10.482 4.838 7.390 1.00 98.44 186 PHE A N 1
ATOM 1487 C CA . PHE A 1 186 ? -9.875 4.046 8.451 1.00 98.44 186 PHE A CA 1
ATOM 1488 C C . PHE A 1 186 ? -9.110 4.940 9.441 1.00 98.44 186 PHE A C 1
ATOM 1490 O O . PHE A 1 186 ? -9.256 4.785 10.655 1.00 98.44 186 PHE A O 1
ATOM 1497 N N . GLU A 1 187 ? -8.321 5.889 8.933 1.00 98.69 187 GLU A N 1
ATOM 1498 C CA . GLU A 1 187 ? -7.559 6.848 9.733 1.00 98.69 187 GLU A CA 1
ATOM 1499 C C . GLU A 1 187 ? -8.479 7.776 10.518 1.00 98.69 187 GLU A C 1
ATOM 1501 O O . GLU A 1 187 ? -8.308 7.900 11.730 1.00 98.69 187 GLU A O 1
ATOM 1506 N N . GLU A 1 188 ? -9.498 8.351 9.872 1.00 98.62 188 GLU A N 1
ATOM 1507 C CA . GLU A 1 188 ? -10.487 9.214 10.524 1.00 98.62 188 GLU A CA 1
ATOM 1508 C C . GLU A 1 188 ? -11.128 8.516 11.732 1.00 98.62 188 GLU A C 1
ATOM 1510 O O . GLU A 1 188 ? -11.182 9.073 12.832 1.00 98.62 188 GLU A O 1
ATOM 1515 N N . TYR A 1 189 ? -11.567 7.267 11.562 1.00 98.69 189 TYR A N 1
ATOM 1516 C CA . TYR A 1 189 ? -12.171 6.500 12.648 1.00 98.69 189 TYR A CA 1
ATOM 1517 C C . TYR A 1 189 ? -11.193 6.257 13.807 1.00 98.69 189 TYR A C 1
ATOM 1519 O O . TYR A 1 189 ? -11.538 6.472 14.974 1.00 98.69 189 TYR A O 1
ATOM 1527 N N . LEU A 1 190 ? -9.958 5.846 13.507 1.00 98.69 190 LEU A N 1
ATOM 1528 C CA . LEU A 1 190 ? -8.945 5.617 14.536 1.00 98.69 190 LEU A CA 1
ATOM 1529 C C . LEU A 1 190 ? -8.518 6.903 15.245 1.00 98.69 190 LEU A C 1
ATOM 1531 O O . LEU A 1 190 ? -8.240 6.864 16.445 1.00 98.69 190 LEU A O 1
ATOM 1535 N N . GLU A 1 191 ? -8.492 8.034 14.547 1.00 98.69 191 GLU A N 1
ATOM 1536 C CA . GLU A 1 191 ? -8.213 9.344 15.131 1.00 98.69 191 GLU A CA 1
ATOM 1537 C C . GLU A 1 191 ? -9.306 9.773 16.118 1.00 98.69 191 GLU A C 1
ATOM 1539 O O . GLU A 1 191 ? -8.995 10.187 17.239 1.00 98.69 191 GLU A O 1
ATOM 1544 N N . ARG A 1 192 ? -10.582 9.567 15.773 1.00 98.69 192 ARG A N 1
ATOM 1545 C CA . ARG A 1 192 ? -11.717 9.800 16.688 1.00 98.69 192 ARG A CA 1
ATOM 1546 C C . ARG A 1 192 ? -11.681 8.873 17.904 1.00 98.69 192 ARG A C 1
ATOM 1548 O O . ARG A 1 192 ? -11.963 9.300 19.024 1.00 98.69 192 ARG A O 1
ATOM 1555 N N . CYS A 1 193 ? -11.267 7.619 17.715 1.00 98.50 193 CYS A N 1
ATOM 1556 C CA . CYS A 1 193 ? -11.028 6.697 18.828 1.00 98.50 193 CYS A CA 1
ATOM 1557 C C . CYS A 1 193 ? -9.864 7.166 19.715 1.00 98.50 193 CYS A C 1
ATOM 1559 O O . CYS A 1 193 ? -9.913 7.053 20.939 1.00 98.50 193 CYS A O 1
ATOM 1561 N N . ARG A 1 194 ? -8.792 7.692 19.107 1.00 98.25 194 ARG A N 1
ATOM 1562 C CA . ARG A 1 194 ? -7.605 8.184 19.819 1.00 98.25 194 ARG A CA 1
ATOM 1563 C C . ARG A 1 194 ? -7.914 9.421 20.657 1.00 98.25 194 ARG A C 1
ATOM 1565 O O . ARG A 1 194 ? -7.364 9.546 21.751 1.00 98.25 194 ARG A O 1
ATOM 1572 N N . SER A 1 195 ? -8.745 10.327 20.145 1.00 98.00 195 SER A N 1
ATOM 1573 C CA . SER A 1 195 ? -9.157 11.550 20.843 1.00 98.00 195 SER A CA 1
ATOM 1574 C C . SER A 1 195 ? -10.178 11.292 21.956 1.00 98.00 195 SER A C 1
ATOM 1576 O O . SER A 1 195 ? -10.331 12.136 22.838 1.00 98.00 195 SER A O 1
ATOM 1578 N N . GLY A 1 196 ? -10.838 10.130 21.942 1.00 97.19 196 GLY A N 1
ATOM 1579 C CA . GLY A 1 196 ? -11.927 9.792 22.859 1.00 97.19 196 GLY A CA 1
ATOM 1580 C C . GLY A 1 196 ? -13.284 10.351 22.426 1.00 97.19 196 GLY A C 1
ATOM 1581 O O . GLY A 1 196 ? -14.223 10.322 23.214 1.00 97.19 196 GLY A O 1
ATOM 1582 N N . GLU A 1 197 ? -13.401 10.856 21.195 1.00 97.69 197 GLU A N 1
ATOM 1583 C CA . GLU A 1 197 ? -14.680 11.296 20.625 1.00 97.69 197 GLU A CA 1
ATOM 1584 C C . GLU A 1 197 ? -15.633 10.114 20.387 1.00 97.69 197 GLU A C 1
ATOM 1586 O O . GLU A 1 197 ? -16.851 10.259 20.465 1.00 97.69 197 GLU A O 1
ATOM 1591 N N . THR A 1 198 ? -15.082 8.932 20.109 1.00 97.38 198 THR A N 1
ATOM 1592 C CA . THR A 1 198 ? -15.845 7.690 19.989 1.00 97.38 198 THR A CA 1
ATOM 1593 C C . THR A 1 198 ? -15.095 6.524 20.626 1.00 97.38 198 THR A C 1
ATOM 1595 O O . THR A 1 198 ? -13.870 6.557 20.763 1.00 97.38 198 THR A O 1
ATOM 1598 N N . GLU A 1 199 ? -15.822 5.488 21.037 1.00 97.38 199 GLU A N 1
ATOM 1599 C CA . GLU A 1 199 ? -15.218 4.262 21.552 1.00 97.38 199 GLU A CA 1
ATOM 1600 C C . GLU A 1 199 ? -14.817 3.331 20.407 1.00 97.38 199 GLU A C 1
ATOM 1602 O O . GLU A 1 199 ? -15.539 3.179 19.423 1.00 97.38 199 GLU A O 1
ATOM 1607 N N . LEU A 1 200 ? -13.674 2.656 20.557 1.00 97.88 200 LEU A N 1
ATOM 1608 C CA . LEU A 1 200 ? -13.224 1.686 19.566 1.00 97.88 200 LEU A CA 1
ATOM 1609 C C . LEU A 1 200 ? -14.133 0.451 19.568 1.00 97.88 200 LEU A C 1
ATOM 1611 O O . LEU A 1 200 ? -14.022 -0.417 20.435 1.00 97.88 200 LEU A O 1
ATOM 1615 N N . GLN A 1 201 ? -14.933 0.324 18.519 1.00 98.12 201 GLN A N 1
ATOM 1616 C CA . GLN A 1 201 ? -15.658 -0.886 18.157 1.00 98.12 201 GLN A CA 1
ATOM 1617 C C . GLN A 1 201 ? -14.897 -1.664 17.078 1.00 98.12 201 GLN A C 1
ATOM 1619 O O . GLN A 1 201 ? -14.544 -1.124 16.024 1.00 98.12 201 GLN A O 1
ATOM 1624 N N . LEU A 1 202 ? -14.633 -2.945 17.346 1.00 98.31 202 LEU A N 1
ATOM 1625 C CA . LEU A 1 202 ? -13.893 -3.825 16.436 1.00 98.31 202 LEU A CA 1
ATOM 1626 C C . LEU A 1 202 ? -14.724 -4.242 15.213 1.00 98.31 202 LEU A C 1
ATOM 1628 O O . LEU A 1 202 ? -14.152 -4.443 14.148 1.00 98.31 202 LEU A O 1
ATOM 1632 N N . SER A 1 203 ? -16.052 -4.308 15.338 1.00 98.12 203 SER A N 1
ATOM 1633 C CA . SER A 1 203 ? -16.975 -4.502 14.209 1.00 98.12 203 SER A CA 1
ATOM 1634 C C . SER A 1 203 ? -16.867 -3.359 13.200 1.00 98.12 203 SER A C 1
ATOM 1636 O O . SER A 1 203 ? -16.628 -3.601 12.021 1.00 98.12 203 SER A O 1
ATOM 1638 N N . VAL A 1 204 ? -16.940 -2.113 13.675 1.00 98.31 204 VAL A N 1
ATOM 1639 C CA . VAL A 1 204 ? -16.800 -0.911 12.838 1.00 98.31 204 VAL A CA 1
ATOM 1640 C C . VAL A 1 204 ? -15.418 -0.864 12.188 1.00 98.31 204 VAL A C 1
ATOM 1642 O O . VAL A 1 204 ? -15.313 -0.653 10.980 1.00 98.31 204 VAL A O 1
ATOM 1645 N N . LEU A 1 205 ? -14.353 -1.140 12.956 1.00 98.44 205 LEU A N 1
ATOM 1646 C CA . LEU A 1 205 ? -12.996 -1.228 12.408 1.00 98.44 205 LEU A CA 1
ATOM 1647 C C . LEU A 1 205 ? -12.918 -2.259 11.274 1.00 98.44 205 LEU A C 1
ATOM 1649 O O . LEU A 1 205 ? -12.327 -1.973 10.234 1.00 98.44 205 LEU A O 1
ATOM 1653 N N . LYS A 1 206 ? -13.550 -3.427 11.451 1.00 98.44 206 LYS A N 1
ATOM 1654 C CA . LYS A 1 206 ? -13.618 -4.473 10.428 1.00 98.44 206 LYS A CA 1
ATOM 1655 C C . LYS A 1 206 ? -14.260 -3.959 9.146 1.00 98.44 206 LYS A C 1
ATOM 1657 O O . LYS A 1 206 ? -13.668 -4.119 8.086 1.00 98.44 206 LYS A O 1
ATOM 1662 N N . THR A 1 207 ? -15.412 -3.298 9.241 1.00 98.31 207 THR A N 1
ATOM 1663 C CA . THR A 1 207 ? -16.119 -2.736 8.081 1.00 98.31 207 THR A CA 1
ATOM 1664 C C . THR A 1 207 ? -15.244 -1.735 7.325 1.00 98.31 207 THR A C 1
ATOM 1666 O O . THR A 1 207 ? -15.185 -1.772 6.095 1.00 98.31 207 THR A O 1
ATOM 1669 N N . LYS A 1 208 ? -14.492 -0.885 8.043 1.00 98.06 208 LYS A N 1
ATOM 1670 C CA . LYS A 1 208 ? -13.520 0.035 7.426 1.00 98.06 208 LYS A CA 1
ATOM 1671 C C . LYS A 1 208 ? -12.343 -0.682 6.768 1.00 98.06 208 LYS A C 1
ATOM 1673 O O . LYS A 1 208 ? -11.777 -0.149 5.826 1.00 98.06 208 LYS A O 1
ATOM 1678 N N . MET A 1 209 ? -11.938 -1.854 7.251 1.00 98.50 209 MET A N 1
ATOM 1679 C CA . MET A 1 209 ? -10.895 -2.659 6.604 1.00 98.50 209 MET A CA 1
ATOM 1680 C C . MET A 1 209 ? -11.443 -3.408 5.382 1.00 98.50 209 MET A C 1
ATOM 1682 O O . MET A 1 209 ? -10.811 -3.433 4.328 1.00 98.50 209 MET A O 1
ATOM 1686 N N . ASP A 1 210 ? -12.638 -3.986 5.484 1.00 98.19 210 ASP A N 1
ATOM 1687 C CA . ASP A 1 210 ? -13.259 -4.769 4.413 1.00 98.19 210 ASP A CA 1
ATOM 1688 C C . ASP A 1 210 ? -13.525 -3.935 3.150 1.00 98.19 210 ASP A C 1
ATOM 1690 O O . ASP A 1 210 ? -13.506 -4.484 2.050 1.00 98.19 210 ASP A O 1
ATOM 1694 N N . CYS A 1 211 ? -13.715 -2.614 3.271 1.00 96.12 211 CYS A N 1
ATOM 1695 C CA . CYS A 1 211 ? -14.026 -1.762 2.120 1.00 96.12 211 CYS A CA 1
ATOM 169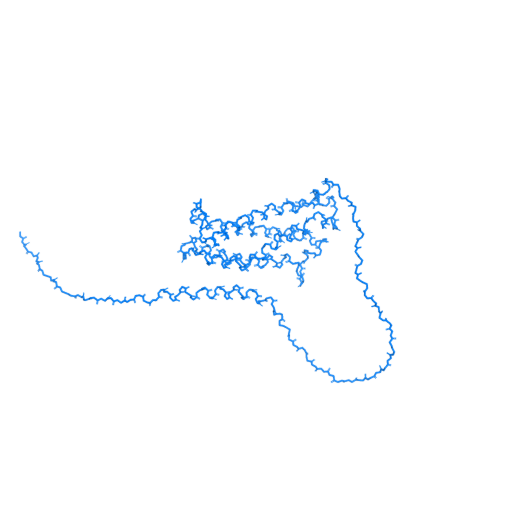6 C C . CYS A 1 211 ? -12.876 -1.589 1.113 1.00 96.12 211 CYS A C 1
ATOM 1698 O O . CYS A 1 211 ? -13.124 -1.208 -0.029 1.00 96.12 211 CYS A O 1
ATOM 1700 N N . TRP A 1 212 ? -11.633 -1.892 1.499 1.00 97.94 212 TRP A N 1
ATOM 1701 C CA . TRP A 1 212 ? -10.454 -1.754 0.630 1.00 97.94 212 TRP A CA 1
ATOM 1702 C C . TRP A 1 212 ? -9.443 -2.898 0.757 1.00 97.94 212 TRP A C 1
ATOM 1704 O O . TRP A 1 212 ? -8.471 -2.946 0.001 1.00 97.94 212 TRP A O 1
ATOM 1714 N N . GLY A 1 213 ? -9.664 -3.844 1.675 1.00 97.94 213 GLY A N 1
ATOM 1715 C CA . GLY A 1 213 ? -8.737 -4.939 1.940 1.00 97.94 213 GLY A CA 1
ATOM 1716 C C . GLY A 1 213 ? -8.446 -5.806 0.720 1.00 97.94 213 GLY A C 1
ATOM 1717 O O . GLY A 1 213 ? -7.283 -6.084 0.441 1.00 97.94 213 GLY A O 1
ATOM 1718 N N . GLU A 1 214 ? -9.464 -6.191 -0.050 1.00 98.06 214 GLU A N 1
ATOM 1719 C CA . GLU A 1 214 ? -9.257 -6.995 -1.265 1.00 98.06 214 GLU A CA 1
ATOM 1720 C C . GLU A 1 214 ? -8.342 -6.278 -2.271 1.00 98.06 214 GLU A C 1
ATOM 1722 O O . GLU A 1 214 ? -7.404 -6.877 -2.803 1.00 98.06 214 GLU A O 1
ATOM 1727 N N . VAL A 1 215 ? -8.566 -4.975 -2.471 1.00 98.06 215 VAL A N 1
ATOM 1728 C CA . VAL A 1 215 ? -7.764 -4.140 -3.373 1.00 98.06 215 VAL A CA 1
ATOM 1729 C C . VAL A 1 215 ? -6.330 -4.019 -2.866 1.00 98.06 215 VAL A C 1
ATOM 1731 O O . VAL A 1 215 ? -5.405 -4.203 -3.654 1.00 98.06 215 VAL A O 1
ATOM 1734 N N . LEU A 1 216 ? -6.129 -3.797 -1.561 1.00 98.44 216 LEU A N 1
ATOM 1735 C CA . LEU A 1 216 ? -4.796 -3.766 -0.954 1.00 98.44 216 LEU A CA 1
ATOM 1736 C C . LEU A 1 216 ? -4.048 -5.083 -1.184 1.00 98.44 216 LEU A C 1
ATOM 1738 O O . LEU A 1 216 ? -2.938 -5.077 -1.702 1.00 98.44 216 LEU A O 1
ATOM 1742 N N . TRP A 1 217 ? -4.639 -6.223 -0.823 1.00 98.50 217 TRP A N 1
ATOM 1743 C CA . TRP A 1 217 ? -3.968 -7.521 -0.953 1.00 98.50 217 TRP A CA 1
ATOM 1744 C C . TRP A 1 217 ? -3.613 -7.842 -2.404 1.00 98.50 217 TRP A C 1
ATOM 1746 O O . TRP A 1 217 ? -2.501 -8.298 -2.682 1.00 98.50 217 TRP A O 1
ATOM 1756 N N . LYS A 1 218 ? -4.530 -7.557 -3.332 1.00 97.69 218 LYS A N 1
ATOM 1757 C CA . LYS A 1 218 ? -4.287 -7.700 -4.767 1.00 97.69 218 LYS A CA 1
ATOM 1758 C C . LYS A 1 218 ? -3.137 -6.804 -5.233 1.00 97.69 218 LYS A C 1
ATOM 1760 O O . LYS A 1 218 ? -2.257 -7.284 -5.947 1.00 97.69 218 LYS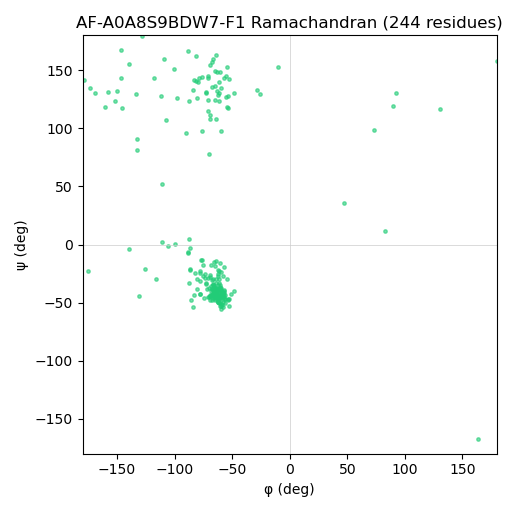 A O 1
ATOM 1765 N N . HIS A 1 219 ? -3.135 -5.542 -4.814 1.00 97.31 219 HIS A N 1
ATOM 1766 C CA . HIS A 1 219 ? -2.116 -4.559 -5.159 1.00 97.31 219 HIS A CA 1
ATOM 1767 C C . HIS A 1 219 ? -0.716 -5.000 -4.704 1.00 97.31 219 HIS A C 1
ATOM 1769 O O . HIS A 1 219 ? 0.181 -5.152 -5.538 1.00 97.31 219 HIS A O 1
ATOM 1775 N N . LEU A 1 220 ? -0.570 -5.347 -3.418 1.00 97.94 220 LEU A N 1
ATOM 1776 C CA . LEU A 1 220 ? 0.704 -5.774 -2.829 1.00 97.94 220 LEU A CA 1
ATOM 1777 C C . LEU A 1 220 ? 1.307 -7.007 -3.529 1.00 97.94 220 LEU A C 1
ATOM 1779 O O . LEU A 1 220 ? 2.520 -7.231 -3.465 1.00 97.94 220 LEU A O 1
ATOM 1783 N N . ASP A 1 221 ? 0.471 -7.847 -4.140 1.00 97.06 221 ASP A N 1
ATOM 1784 C CA . ASP A 1 221 ? 0.873 -9.032 -4.896 1.00 97.06 221 ASP A CA 1
ATOM 1785 C C . ASP A 1 221 ? 1.208 -8.716 -6.356 1.00 97.06 221 ASP A C 1
ATOM 1787 O O . ASP A 1 221 ? 2.216 -9.190 -6.889 1.00 97.06 221 ASP A O 1
ATOM 1791 N N . GLN A 1 222 ? 0.338 -7.966 -7.032 1.00 95.56 222 GLN A N 1
ATOM 1792 C CA . GLN A 1 222 ? 0.491 -7.652 -8.448 1.00 95.56 222 GLN A CA 1
ATOM 1793 C C . GLN A 1 222 ? 1.712 -6.782 -8.703 1.00 95.56 222 GLN A C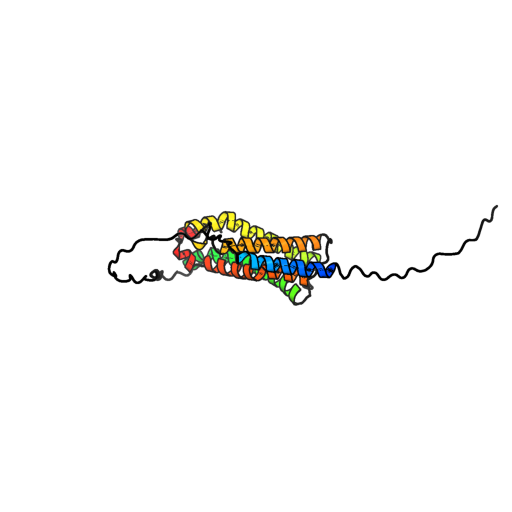 1
ATOM 1795 O O . GLN A 1 222 ? 2.422 -7.019 -9.682 1.00 95.56 222 GLN A O 1
ATOM 1800 N N . GLU A 1 223 ? 1.993 -5.822 -7.830 1.00 95.50 223 GLU A N 1
ATOM 1801 C CA . GLU A 1 223 ? 3.164 -4.969 -7.971 1.00 95.50 223 GLU A CA 1
ATOM 1802 C C . GLU A 1 223 ? 4.464 -5.774 -7.888 1.00 95.50 223 GLU A C 1
ATOM 1804 O O . GLU A 1 223 ? 5.285 -5.711 -8.802 1.00 95.50 223 GLU A O 1
ATOM 1809 N N . VAL A 1 224 ? 4.615 -6.626 -6.867 1.00 96.56 224 VAL A N 1
ATOM 1810 C CA . VAL A 1 224 ? 5.798 -7.492 -6.710 1.00 96.56 224 VAL A CA 1
ATOM 1811 C C . VAL A 1 224 ? 5.988 -8.393 -7.933 1.00 96.56 224 VAL A C 1
ATOM 1813 O O . VAL A 1 224 ? 7.109 -8.566 -8.409 1.00 96.56 224 VAL A O 1
ATOM 1816 N N . ARG A 1 225 ? 4.900 -8.945 -8.487 1.00 95.06 225 ARG A N 1
ATOM 1817 C CA . ARG A 1 225 ? 4.958 -9.748 -9.723 1.00 95.06 225 ARG A CA 1
ATOM 1818 C C . ARG A 1 225 ? 5.379 -8.905 -10.927 1.00 95.06 225 ARG A C 1
ATOM 1820 O O . ARG A 1 225 ? 6.195 -9.357 -11.727 1.00 95.06 225 ARG A O 1
ATOM 1827 N N . THR A 1 226 ? 4.847 -7.692 -11.045 1.00 93.94 226 THR A N 1
ATOM 1828 C CA . THR A 1 226 ? 5.141 -6.761 -12.147 1.00 93.94 226 THR A CA 1
ATOM 1829 C C . THR A 1 226 ? 6.597 -6.299 -12.117 1.00 93.94 226 THR A C 1
ATOM 1831 O O . THR A 1 226 ? 7.215 -6.167 -13.173 1.00 93.94 226 THR A O 1
ATOM 1834 N N . LEU A 1 227 ? 7.162 -6.117 -10.925 1.00 95.38 227 LEU A N 1
ATOM 1835 C CA . LEU A 1 227 ? 8.561 -5.748 -10.694 1.00 95.38 227 LEU A CA 1
ATOM 1836 C C . LEU A 1 227 ? 9.509 -6.957 -10.626 1.00 95.38 227 LEU A C 1
ATOM 1838 O O . LEU A 1 227 ? 10.697 -6.803 -10.340 1.00 95.38 227 LEU A O 1
ATOM 1842 N N . GLY A 1 228 ? 8.999 -8.167 -10.867 1.00 95.69 228 GLY A N 1
ATOM 1843 C CA . GLY A 1 228 ? 9.777 -9.399 -10.828 1.00 95.69 228 GLY A CA 1
ATOM 1844 C C . GLY A 1 228 ? 10.778 -9.502 -11.978 1.00 95.69 228 GLY A C 1
ATOM 1845 O O . GLY A 1 228 ? 10.574 -8.951 -13.065 1.00 95.69 228 GLY A O 1
ATOM 1846 N N . ALA A 1 229 ? 11.846 -10.274 -11.760 1.00 96.31 229 ALA A N 1
ATOM 1847 C CA . ALA A 1 229 ? 12.979 -10.343 -12.683 1.00 96.31 229 ALA A CA 1
ATOM 1848 C C . ALA A 1 229 ? 12.599 -10.622 -14.146 1.00 96.31 229 ALA A C 1
ATOM 1850 O O . ALA A 1 229 ? 13.136 -9.985 -15.053 1.00 96.31 229 ALA A O 1
ATOM 1851 N N . GLU A 1 230 ? 11.665 -11.551 -14.378 1.00 93.75 230 GLU A N 1
ATOM 1852 C CA . GLU A 1 230 ? 11.246 -11.945 -15.728 1.00 93.75 230 GLU A CA 1
ATOM 1853 C C . GLU A 1 230 ? 10.467 -10.856 -16.465 1.00 93.75 230 GLU A C 1
ATOM 1855 O O . GLU A 1 230 ? 10.540 -10.796 -17.688 1.00 93.75 230 GLU A O 1
ATOM 1860 N N . ASN A 1 231 ? 9.761 -9.972 -15.757 1.00 93.44 231 ASN A N 1
ATOM 1861 C CA . ASN A 1 231 ? 9.106 -8.840 -16.402 1.00 93.44 231 ASN A CA 1
ATOM 1862 C C . ASN A 1 231 ? 10.096 -7.688 -16.604 1.00 93.44 231 ASN A C 1
ATOM 1864 O O . ASN A 1 231 ? 10.189 -7.132 -17.698 1.00 93.44 231 ASN A O 1
ATOM 1868 N N . MET A 1 232 ? 10.919 -7.390 -15.594 1.00 95.00 232 MET A N 1
ATOM 1869 C CA . MET A 1 232 ? 11.894 -6.295 -15.648 1.00 95.00 232 MET A CA 1
ATOM 1870 C C . MET A 1 232 ? 12.897 -6.456 -16.794 1.00 95.00 232 MET A C 1
ATOM 1872 O O . MET A 1 232 ? 13.143 -5.510 -17.543 1.00 95.00 232 MET A O 1
ATOM 1876 N N . ARG A 1 233 ? 13.412 -7.671 -17.010 1.00 95.31 233 ARG A N 1
ATOM 1877 C CA . ARG A 1 233 ? 14.357 -7.985 -18.097 1.00 95.31 233 ARG A CA 1
ATOM 1878 C C . ARG A 1 233 ? 13.797 -7.814 -19.515 1.00 95.31 233 ARG A C 1
ATOM 1880 O O . ARG A 1 233 ? 14.568 -7.875 -20.469 1.00 95.31 233 ARG A O 1
ATOM 1887 N N . ARG A 1 234 ? 12.473 -7.680 -19.678 1.00 94.44 234 ARG A N 1
ATOM 1888 C CA . ARG A 1 234 ? 11.842 -7.428 -20.988 1.00 94.44 234 ARG A CA 1
ATOM 1889 C C . ARG A 1 234 ? 12.047 -5.984 -21.431 1.00 94.44 234 ARG A C 1
ATOM 1891 O O . ARG A 1 234 ? 12.068 -5.709 -22.624 1.00 94.44 234 ARG A O 1
ATOM 1898 N N . TYR A 1 235 ? 12.207 -5.078 -20.468 1.00 94.88 235 TYR A N 1
ATOM 1899 C CA . TYR A 1 235 ? 12.220 -3.634 -20.695 1.00 94.88 235 TYR A CA 1
ATOM 1900 C C . TYR A 1 235 ? 13.564 -2.985 -20.343 1.00 94.88 235 TYR A C 1
ATOM 1902 O O . TYR A 1 235 ? 13.942 -1.974 -20.941 1.00 94.88 235 TYR A O 1
ATOM 1910 N N . TRP A 1 236 ? 14.294 -3.554 -19.385 1.00 95.81 236 TRP A N 1
ATOM 1911 C CA . TRP A 1 236 ? 15.498 -2.961 -18.810 1.00 95.81 236 TRP A CA 1
ATOM 1912 C C . TRP A 1 236 ? 16.726 -3.827 -19.059 1.00 95.81 236 TRP A C 1
ATOM 1914 O O . TRP A 1 236 ? 16.661 -5.054 -19.024 1.00 95.81 236 TRP A O 1
ATOM 1924 N N . THR A 1 237 ? 17.862 -3.173 -19.291 1.00 95.75 237 THR A N 1
ATOM 1925 C CA . THR A 1 237 ? 19.177 -3.827 -19.294 1.00 95.75 237 THR A CA 1
ATOM 1926 C C . THR A 1 237 ? 19.700 -3.990 -17.869 1.00 95.75 237 THR A C 1
ATOM 1928 O O . THR A 1 237 ? 19.261 -3.303 -16.943 1.00 95.75 237 THR A O 1
ATOM 1931 N N . ILE A 1 238 ? 20.687 -4.865 -17.678 1.00 94.75 238 ILE A N 1
ATOM 1932 C CA . ILE A 1 238 ? 21.257 -5.099 -16.350 1.00 94.75 238 ILE A CA 1
ATOM 1933 C C . ILE A 1 238 ? 22.000 -3.863 -15.823 1.00 94.75 238 ILE A C 1
ATOM 1935 O O . ILE A 1 238 ? 21.946 -3.570 -14.629 1.00 94.75 238 ILE A O 1
ATOM 1939 N N . GLU A 1 239 ? 22.660 -3.097 -16.695 1.00 95.25 239 GLU A N 1
ATOM 1940 C CA . GLU A 1 239 ? 23.327 -1.845 -16.332 1.00 95.25 239 GLU A CA 1
ATOM 1941 C C . GLU A 1 239 ? 22.332 -0.782 -15.866 1.00 95.25 239 GLU A C 1
ATOM 1943 O O . GLU A 1 239 ? 22.635 -0.030 -14.940 1.00 95.25 239 GLU A O 1
ATOM 1948 N N . GLU A 1 240 ? 21.151 -0.723 -16.483 1.00 95.94 240 GLU A N 1
ATOM 1949 C CA . GLU A 1 240 ? 20.076 0.174 -16.057 1.00 95.94 240 GLU A CA 1
ATOM 1950 C C . GLU A 1 240 ? 19.489 -0.264 -14.718 1.00 95.94 240 GLU A C 1
ATOM 1952 O O . GLU A 1 240 ? 19.353 0.574 -13.831 1.00 95.94 240 GLU A O 1
ATOM 1957 N N . MET A 1 241 ? 19.235 -1.565 -14.529 1.00 95.44 241 MET A N 1
ATOM 1958 C CA . MET A 1 241 ? 18.757 -2.099 -13.249 1.00 95.44 241 MET A CA 1
ATOM 1959 C C . MET A 1 241 ? 19.704 -1.770 -12.093 1.00 95.44 241 MET A C 1
ATOM 1961 O O . MET A 1 241 ? 19.257 -1.390 -11.017 1.00 95.44 241 MET A O 1
ATOM 1965 N N . ARG A 1 242 ? 21.024 -1.830 -12.314 1.00 93.25 242 ARG A N 1
ATOM 1966 C CA . ARG A 1 242 ? 22.032 -1.454 -11.301 1.00 93.25 242 ARG A CA 1
ATOM 1967 C C . ARG A 1 242 ? 22.011 0.027 -10.919 1.00 93.25 242 ARG A C 1
ATOM 1969 O O . ARG A 1 242 ? 22.603 0.389 -9.908 1.00 93.25 242 ARG A O 1
ATOM 1976 N N . ARG A 1 243 ? 21.407 0.881 -11.745 1.00 92.62 243 ARG A N 1
ATOM 1977 C CA . ARG A 1 243 ? 21.290 2.330 -11.526 1.00 92.62 243 ARG A CA 1
ATOM 1978 C C . ARG A 1 243 ? 19.881 2.748 -11.108 1.00 92.62 243 ARG A C 1
ATOM 1980 O O . ARG A 1 243 ? 19.663 3.943 -10.912 1.00 92.62 243 ARG A O 1
ATOM 1987 N N . MET A 1 244 ? 18.938 1.806 -11.015 1.00 88.94 244 MET A N 1
ATOM 1988 C CA . MET A 1 244 ? 17.594 2.085 -10.517 1.00 88.94 244 MET A CA 1
ATOM 1989 C C . MET A 1 244 ? 17.691 2.628 -9.085 1.00 88.94 244 MET A C 1
ATOM 1991 O O . MET A 1 244 ? 18.446 2.072 -8.283 1.00 88.94 244 MET A O 1
ATOM 1995 N N . PRO A 1 245 ? 16.957 3.704 -8.754 1.00 82.19 245 PRO A N 1
ATOM 1996 C CA . PRO A 1 245 ? 16.807 4.128 -7.374 1.00 82.19 245 PRO A CA 1
ATOM 1997 C C . PRO A 1 245 ? 16.049 3.034 -6.616 1.00 82.19 245 PRO A C 1
ATOM 1999 O O . PRO A 1 245 ? 14.973 2.617 -7.042 1.00 82.19 245 PRO A O 1
ATOM 2002 N N . MET A 1 246 ? 16.661 2.560 -5.534 1.00 67.88 246 MET A N 1
ATOM 2003 C CA . MET A 1 246 ? 16.182 1.492 -4.662 1.00 67.88 246 MET A CA 1
ATOM 2004 C C . MET A 1 246 ? 16.149 1.981 -3.231 1.00 67.88 246 MET A C 1
ATOM 2006 O O . MET A 1 246 ? 17.150 2.606 -2.813 1.00 67.88 246 MET A O 1
#